Protein AF-Q4DKL1-F1 (afdb_monomer)

InterPro domains:
  IPR007590 Saf4/Yju2 protein [PF04502] (13-284)
  IPR007590 Saf4/Yju2 protein [PTHR12111] (13-246)

Secondary structure (DSSP, 8-state):
-----TT--S-----TT--HHHHHHHHHHHHHHHHHHHHH-TTT-TTSTT-EEEEEE-SS-EEETTT--EE-TT-EEEEEEEEEEEEETTEEEEEEEEE-TTT--EEEEEE-STTHHHHSSEEEEESEEEPTT-HHHHHHHHHHHHHHHHHHHHHHHHHHHHHHHHHHHHHHHHHHHHHHHHHHHHHHHHHHHHHHHHHHHHHHHHHHHHHSTT-----------HHHHHHHHHHHHHHHHHHHHHHHS--------TTSHHHHHHHHHHHHH----------------------------------------------------PPP----------

Nearest PDB structures (foldseek):
  7b9v-assembly1_D  TM=6.026E-01  e=8.005E-09  Saccharomyces cerevisiae
  6zym-assembly1_u  TM=6.785E-01  e=2.930E-06  Homo sapiens
  2crf-assembly1_A  TM=4.284E-01  e=2.069E+00  Homo sapiens

Foldseek 3Di:
DDPDPPVDPVDDDDPPPDDPVVVVVVVVVVVVVVVVVLVVVPPPDVQPPQWDWDWDFAQAWKQFLVPRDIDHGGDIFIWTWGWDPDADVNHTKIWTWTQDPPPRDTWIKIFDPVVCQQPVRIDGDPRIDGDPPTPSVVVVVVVVVVVVVVVVVVVVVVVVVVVVVVVVVVVVVVVVVVVVVVVVVVVVVVVVVVVVVVVVVVVVVVVVVVVPPPDDDDDDDDDPPVVVVVVVVVVVVVVVVVVVVVPVPDPPDPDDDPPCVVVVVVVVVVVPPPPDDDDDDDDDDDDDDDDDDDDDDDDDDDDDDDDDDDDDDDDDDDDDDDDDDDDDDDDDDDDDDD

Structure (mmCIF, N/CA/C/O backbone):
data_AF-Q4DKL1-F1
#
_entry.id   AF-Q4DKL1-F1
#
loop_
_atom_site.group_PDB
_atom_site.id
_atom_site.type_symbol
_atom_site.label_atom_id
_atom_site.label_alt_id
_atom_site.label_comp_id
_atom_site.label_asym_id
_atom_site.label_entity_id
_atom_site.label_seq_id
_atom_site.pdbx_PDB_ins_code
_atom_site.Cartn_x
_atom_site.Cartn_y
_atom_site.Cartn_z
_atom_site.occupancy
_atom_site.B_iso_or_equiv
_atom_site.auth_seq_id
_atom_site.auth_comp_id
_atom_site.auth_asym_id
_atom_site.auth_atom_id
_atom_site.pdbx_PDB_model_num
ATOM 1 N N . MET A 1 1 ? 8.090 -30.906 -22.552 1.00 46.56 1 MET A N 1
ATOM 2 C CA . MET A 1 1 ? 8.255 -29.488 -22.946 1.00 46.56 1 MET A CA 1
ATOM 3 C C . MET A 1 1 ? 9.580 -28.981 -22.395 1.00 46.56 1 MET A C 1
ATOM 5 O O . MET A 1 1 ? 9.707 -28.820 -21.188 1.00 46.56 1 MET A O 1
ATOM 9 N N . ALA A 1 2 ? 10.586 -28.832 -23.259 1.00 51.69 2 ALA A N 1
ATOM 10 C CA . ALA A 1 2 ? 11.936 -28.421 -22.883 1.00 51.69 2 ALA A CA 1
ATOM 11 C C . ALA A 1 2 ? 11.961 -26.927 -22.517 1.00 51.69 2 ALA A C 1
ATOM 13 O O . ALA A 1 2 ? 11.934 -26.059 -23.388 1.00 51.69 2 ALA A O 1
ATOM 14 N N . LYS A 1 3 ? 11.993 -26.620 -21.216 1.00 55.88 3 LYS A N 1
ATOM 15 C CA . LYS A 1 3 ? 12.293 -25.277 -20.705 1.00 55.88 3 LYS A CA 1
ATOM 16 C C . LYS A 1 3 ? 13.771 -24.973 -20.977 1.00 55.88 3 LYS A C 1
ATOM 18 O O . LYS A 1 3 ? 14.644 -25.372 -20.223 1.00 55.88 3 LYS A O 1
ATOM 23 N N . ILE A 1 4 ? 14.016 -24.343 -22.121 1.00 59.22 4 ILE A N 1
ATOM 24 C CA . ILE A 1 4 ? 14.997 -23.280 -22.386 1.00 59.22 4 ILE A CA 1
ATOM 25 C C . ILE A 1 4 ? 16.068 -23.115 -21.282 1.00 59.22 4 ILE A C 1
ATOM 27 O O . ILE A 1 4 ? 15.955 -22.247 -20.423 1.00 59.22 4 ILE A O 1
ATOM 31 N N . ASN A 1 5 ? 17.153 -23.890 -21.360 1.00 58.91 5 ASN A N 1
ATOM 32 C CA . ASN A 1 5 ? 18.426 -23.574 -20.690 1.00 58.91 5 ASN A CA 1
ATOM 33 C C . ASN A 1 5 ? 19.252 -22.530 -21.475 1.00 58.91 5 ASN A C 1
ATOM 35 O O . ASN A 1 5 ? 20.344 -22.165 -21.057 1.00 58.91 5 ASN A O 1
ATOM 39 N N . ALA A 1 6 ? 18.746 -22.022 -22.606 1.00 61.91 6 ALA A N 1
ATOM 40 C CA . ALA A 1 6 ? 19.492 -21.129 -23.496 1.00 61.91 6 ALA A CA 1
ATOM 41 C C . ALA A 1 6 ? 19.733 -19.712 -22.935 1.00 61.91 6 ALA A C 1
ATOM 43 O O . ALA A 1 6 ? 20.558 -18.984 -23.475 1.00 61.91 6 ALA A O 1
ATOM 44 N N . THR A 1 7 ? 19.042 -19.297 -21.867 1.00 69.88 7 THR A N 1
ATOM 45 C CA . THR A 1 7 ? 19.250 -17.971 -21.249 1.00 69.88 7 THR A CA 1
ATOM 46 C C . THR A 1 7 ? 20.285 -17.971 -20.130 1.00 69.88 7 THR A C 1
ATOM 48 O O . THR A 1 7 ? 20.746 -16.905 -19.732 1.00 69.88 7 THR A O 1
ATOM 51 N N . TYR A 1 8 ? 20.663 -19.139 -19.610 1.00 69.75 8 TYR A N 1
ATOM 52 C CA . TYR A 1 8 ? 21.724 -19.248 -18.617 1.00 69.75 8 TYR A CA 1
ATOM 53 C C . TYR A 1 8 ? 23.042 -19.513 -19.343 1.00 69.75 8 TYR A C 1
ATOM 55 O O . TYR A 1 8 ? 23.439 -20.659 -19.531 1.00 69.75 8 TYR A O 1
ATOM 63 N N . SER A 1 9 ? 23.736 -18.452 -19.767 1.00 77.00 9 SER A N 1
ATOM 64 C CA . SER A 1 9 ? 25.142 -18.587 -20.151 1.00 77.00 9 SER A CA 1
ATOM 65 C C . SER A 1 9 ? 25.926 -18.975 -18.897 1.00 77.00 9 SER A C 1
ATOM 67 O O . SER A 1 9 ? 25.999 -18.185 -17.955 1.00 77.00 9 SER A O 1
ATOM 69 N N . SER A 1 10 ? 26.512 -20.171 -18.867 1.00 73.88 10 SER A N 1
ATOM 70 C CA . SER A 1 10 ? 27.297 -20.722 -17.748 1.00 73.88 10 SER A CA 1
ATOM 71 C C . SER A 1 10 ? 28.640 -20.005 -17.506 1.00 73.88 10 SER A C 1
ATOM 73 O O . SER A 1 10 ? 29.578 -20.591 -16.975 1.00 73.88 10 SER A O 1
ATOM 75 N N . GLY A 1 11 ? 28.745 -18.744 -17.920 1.00 75.12 11 GLY A N 1
ATOM 76 C CA . GLY A 1 11 ? 29.954 -17.935 -17.940 1.00 75.12 11 GLY A CA 1
ATOM 77 C C . GLY A 1 11 ? 30.035 -17.128 -19.233 1.00 75.12 11 GLY A C 1
ATOM 78 O O . GLY A 1 11 ? 29.674 -17.611 -20.305 1.00 75.12 11 GLY A O 1
ATOM 79 N N . TYR A 1 12 ? 30.504 -15.888 -19.130 1.00 82.25 12 TYR A N 1
ATOM 80 C CA . TYR A 1 12 ? 30.980 -15.142 -20.291 1.00 82.25 12 TYR A CA 1
ATOM 81 C C . TYR A 1 12 ? 32.432 -15.546 -20.539 1.00 82.25 12 TYR A C 1
ATOM 83 O O . TYR A 1 12 ? 33.191 -15.704 -19.582 1.00 82.25 12 TYR A O 1
ATOM 91 N N . TYR A 1 13 ? 32.825 -15.719 -21.802 1.00 86.62 13 TYR A N 1
ATOM 92 C CA . TYR A 1 13 ? 34.235 -15.904 -22.128 1.00 86.62 13 TYR A CA 1
ATOM 93 C C . TYR A 1 13 ? 35.001 -14.641 -21.722 1.00 86.62 13 TYR A C 1
ATOM 95 O O . TYR A 1 13 ? 34.761 -13.559 -22.260 1.00 86.62 13 TYR A O 1
ATOM 103 N N . LEU A 1 14 ? 35.898 -14.784 -20.753 1.00 87.50 14 LEU A N 1
ATOM 104 C CA . LEU A 1 14 ? 36.870 -13.767 -20.383 1.00 87.50 14 LEU A CA 1
ATOM 105 C C . LEU A 1 14 ? 38.189 -14.163 -21.032 1.00 87.50 14 LEU A C 1
ATOM 107 O O . LEU A 1 14 ? 38.612 -15.313 -20.901 1.00 87.50 14 LEU A O 1
ATOM 111 N N . ALA A 1 15 ? 38.828 -13.236 -21.746 1.00 90.75 15 ALA A N 1
ATOM 112 C CA . ALA A 1 15 ? 40.128 -13.520 -22.338 1.00 90.75 15 ALA A CA 1
ATOM 113 C C . ALA A 1 15 ? 41.127 -13.885 -21.219 1.00 90.75 15 ALA A C 1
ATOM 115 O O . ALA A 1 15 ? 41.054 -13.286 -20.142 1.00 90.75 15 ALA A O 1
ATOM 116 N N . PRO A 1 16 ? 42.047 -14.836 -21.445 1.00 89.25 16 PRO A N 1
ATOM 117 C CA . PRO A 1 16 ? 42.980 -15.306 -20.417 1.00 89.25 16 PRO A CA 1
ATOM 118 C C . PRO A 1 16 ? 43.847 -14.185 -19.819 1.00 89.25 16 PRO A C 1
ATOM 120 O O . PRO A 1 16 ? 44.233 -14.275 -18.659 1.00 89.25 16 PRO A O 1
ATOM 123 N N . ASP A 1 17 ? 44.059 -13.096 -20.563 1.00 92.50 17 ASP A N 1
ATOM 124 C CA . ASP A 1 17 ? 44.826 -11.920 -20.129 1.00 92.50 17 ASP A CA 1
ATOM 125 C C . ASP A 1 17 ? 43.977 -10.864 -19.380 1.00 92.50 17 ASP A C 1
ATOM 127 O O . ASP A 1 17 ? 44.468 -9.785 -19.036 1.00 92.50 17 ASP A O 1
ATOM 131 N N . THR A 1 18 ? 42.681 -11.122 -19.148 1.00 89.94 18 THR A N 1
ATOM 132 C CA . THR A 1 18 ? 41.764 -10.144 -18.536 1.00 89.94 18 THR A CA 1
ATOM 133 C C . THR A 1 18 ? 41.934 -10.099 -17.016 1.00 89.94 18 THR A C 1
ATOM 135 O O . THR A 1 18 ? 41.324 -10.870 -16.275 1.00 89.94 18 THR A O 1
ATOM 138 N N . ASP A 1 19 ? 42.705 -9.133 -16.522 1.00 92.12 19 ASP A N 1
ATOM 139 C CA . ASP A 1 19 ? 42.806 -8.852 -15.086 1.00 92.12 19 ASP A CA 1
ATOM 140 C C . ASP A 1 19 ? 41.551 -8.124 -14.564 1.00 92.12 19 ASP A C 1
ATOM 142 O O . ASP A 1 19 ? 41.376 -6.922 -14.788 1.00 92.12 19 ASP A O 1
ATOM 146 N N . TYR A 1 20 ? 40.709 -8.802 -13.773 1.00 89.88 20 TYR A N 1
ATOM 147 C CA . TYR A 1 20 ? 39.500 -8.207 -13.169 1.00 89.88 20 TYR A CA 1
ATOM 148 C C . TYR A 1 20 ? 39.765 -6.911 -12.399 1.00 89.88 20 TYR A C 1
ATOM 150 O O . TYR A 1 20 ? 38.974 -5.974 -12.472 1.00 89.88 20 TYR A O 1
ATOM 158 N N . ARG A 1 21 ? 40.891 -6.840 -11.676 1.00 91.31 21 ARG A N 1
ATOM 159 C CA . ARG A 1 21 ? 41.266 -5.648 -10.899 1.00 91.31 21 ARG A CA 1
ATOM 160 C C . ARG A 1 21 ? 41.520 -4.444 -11.805 1.00 91.31 21 ARG A C 1
ATOM 162 O O . ARG A 1 21 ? 41.036 -3.355 -11.512 1.00 91.31 21 ARG A O 1
ATOM 169 N N . LYS A 1 22 ? 42.224 -4.642 -12.927 1.00 93.19 22 LYS A N 1
ATOM 170 C CA . LYS A 1 22 ? 42.488 -3.574 -13.905 1.00 93.19 22 LYS A CA 1
ATOM 171 C C . LYS A 1 22 ? 41.199 -3.131 -14.588 1.00 93.19 22 LYS A C 1
ATOM 173 O O . LYS A 1 22 ? 40.972 -1.934 -14.724 1.00 93.19 22 LYS A O 1
ATOM 178 N N . LEU A 1 23 ? 40.339 -4.084 -14.945 1.00 91.25 23 LEU A N 1
ATOM 179 C CA . LEU A 1 23 ? 39.055 -3.808 -15.584 1.00 91.25 23 LEU A CA 1
ATOM 180 C C . LEU A 1 23 ? 38.110 -3.035 -14.649 1.00 91.25 23 LEU A C 1
ATOM 182 O O . LEU A 1 23 ? 37.468 -2.073 -15.068 1.00 91.25 23 LEU A O 1
ATOM 186 N N . GLU A 1 24 ? 38.062 -3.388 -13.362 1.00 91.88 24 GLU A N 1
ATOM 187 C CA . GLU A 1 24 ? 37.283 -2.646 -12.367 1.00 91.88 24 GLU A CA 1
ATOM 188 C C . GLU A 1 24 ? 37.830 -1.223 -12.156 1.00 91.88 24 GLU A C 1
ATOM 190 O O . GLU A 1 24 ? 37.064 -0.256 -12.074 1.00 91.88 24 GLU A O 1
ATOM 195 N N . GLU A 1 25 ? 39.155 -1.065 -12.100 1.00 94.44 25 GLU A N 1
ATOM 196 C CA . GLU A 1 25 ? 39.793 0.248 -12.017 1.00 94.44 25 GLU A CA 1
ATOM 197 C C . GLU A 1 25 ? 39.514 1.112 -13.246 1.00 94.44 25 GLU A C 1
ATOM 199 O O . GLU A 1 25 ? 39.233 2.304 -13.104 1.00 94.44 25 GLU A O 1
ATOM 204 N N . GLU A 1 26 ? 39.575 0.531 -14.441 1.00 93.25 26 GLU A N 1
ATOM 205 C CA . GLU A 1 26 ? 39.296 1.219 -15.695 1.00 93.25 26 GLU A CA 1
ATOM 206 C C . GLU A 1 26 ? 37.838 1.677 -15.756 1.00 93.25 26 GLU A C 1
ATOM 208 O O . GLU A 1 26 ? 37.584 2.867 -15.958 1.00 93.25 26 GLU A O 1
ATOM 213 N N . GLN A 1 27 ? 36.886 0.803 -15.413 1.00 91.75 27 GLN A N 1
ATOM 214 C CA . GLN A 1 27 ? 35.476 1.179 -15.270 1.00 91.75 27 GLN A CA 1
ATOM 215 C C . GLN A 1 27 ? 35.279 2.288 -14.230 1.00 91.75 27 GLN A C 1
ATOM 217 O O . GLN A 1 27 ? 34.448 3.186 -14.400 1.00 91.75 27 GLN A O 1
ATOM 222 N N . ARG A 1 28 ? 36.039 2.264 -13.130 1.00 91.81 28 ARG A N 1
ATOM 223 C CA . ARG A 1 28 ? 35.983 3.308 -12.101 1.00 91.81 28 ARG A CA 1
ATOM 224 C C . ARG A 1 28 ? 36.531 4.639 -12.622 1.00 91.81 28 ARG A C 1
ATOM 226 O O . ARG A 1 28 ? 35.950 5.681 -12.309 1.00 91.81 28 ARG A O 1
ATOM 233 N N . ARG A 1 29 ? 37.609 4.631 -13.415 1.00 92.38 29 ARG A N 1
ATOM 234 C CA . ARG A 1 29 ? 38.160 5.830 -14.077 1.00 92.38 29 ARG A CA 1
ATOM 235 C C . ARG A 1 29 ? 37.192 6.379 -15.119 1.00 92.38 29 ARG A C 1
ATOM 237 O O . ARG A 1 29 ? 36.961 7.584 -15.139 1.00 92.38 29 ARG A O 1
ATOM 244 N N . GLU A 1 30 ? 36.574 5.518 -15.917 1.00 91.31 30 GLU A N 1
ATOM 245 C CA . GLU A 1 30 ? 35.582 5.908 -16.918 1.00 91.31 30 GLU A CA 1
ATOM 246 C C . GLU A 1 30 ? 34.337 6.528 -16.266 1.00 91.31 30 GLU A C 1
ATOM 248 O O . GLU A 1 30 ? 33.915 7.619 -16.646 1.00 91.31 30 GLU A O 1
ATOM 253 N N . ARG A 1 31 ? 33.814 5.925 -15.187 1.00 87.00 31 ARG A N 1
ATOM 254 C CA . ARG A 1 31 ? 32.719 6.510 -14.391 1.00 87.00 31 ARG A CA 1
ATOM 255 C C . ARG A 1 31 ? 33.086 7.872 -13.798 1.00 87.00 31 ARG A C 1
ATOM 257 O O . ARG A 1 31 ? 32.227 8.747 -13.730 1.00 87.00 31 ARG A O 1
ATOM 264 N N . LYS A 1 32 ? 34.337 8.068 -13.360 1.00 88.75 32 LYS A N 1
ATOM 265 C CA . LYS A 1 32 ? 34.827 9.374 -12.881 1.00 88.75 32 LYS A CA 1
ATOM 266 C C . LYS A 1 32 ? 34.901 10.401 -14.014 1.00 88.75 32 LYS A C 1
ATOM 268 O O . LYS A 1 32 ? 34.418 11.510 -13.821 1.00 88.75 32 LYS A O 1
ATOM 273 N N . ARG A 1 33 ? 35.428 10.026 -15.187 1.00 87.94 33 ARG A N 1
ATOM 274 C CA . ARG A 1 33 ? 35.467 10.888 -16.383 1.00 87.94 33 ARG A CA 1
ATOM 275 C C . ARG A 1 33 ? 34.066 11.301 -16.825 1.00 87.94 33 ARG A C 1
ATOM 277 O O . ARG A 1 33 ? 33.829 12.483 -17.033 1.00 87.94 33 ARG A O 1
ATOM 284 N N . LYS A 1 34 ? 33.123 10.356 -16.870 1.00 84.56 34 LYS A N 1
ATOM 285 C CA . LYS A 1 34 ? 31.724 10.633 -17.218 1.00 84.56 34 LYS A CA 1
ATOM 286 C C . LYS A 1 34 ? 31.071 11.618 -16.242 1.00 84.56 34 LYS A C 1
ATOM 288 O O . LYS A 1 34 ? 30.398 12.542 -16.672 1.00 84.56 34 LYS A O 1
ATOM 293 N N . ARG A 1 35 ? 31.328 11.477 -14.935 1.00 78.56 35 ARG A N 1
ATOM 294 C CA . ARG A 1 35 ? 30.852 12.433 -13.916 1.00 78.56 35 ARG A CA 1
ATOM 295 C C . ARG A 1 35 ? 31.489 13.820 -14.034 1.00 78.56 35 ARG A C 1
ATOM 297 O O . ARG A 1 35 ? 30.828 14.790 -13.697 1.00 78.56 35 ARG A O 1
ATOM 304 N N . GLN A 1 36 ? 32.751 13.909 -14.457 1.00 79.56 36 GLN A N 1
ATOM 305 C CA . GLN A 1 36 ? 33.422 15.193 -14.697 1.00 79.56 36 GLN A CA 1
ATOM 306 C C . GLN A 1 36 ? 32.847 15.888 -15.934 1.00 79.56 36 GLN A C 1
ATOM 308 O O . GLN A 1 36 ? 32.479 17.050 -15.845 1.00 79.56 36 GLN A O 1
ATOM 313 N N . GLN A 1 37 ? 32.653 15.152 -17.034 1.00 75.00 37 GLN A N 1
ATOM 314 C CA . GLN A 1 37 ? 31.995 15.679 -18.235 1.00 75.00 37 GLN A CA 1
ATOM 315 C C . GLN A 1 37 ? 30.559 16.148 -17.948 1.00 75.00 37 GLN A C 1
ATOM 317 O O . GLN A 1 37 ? 30.189 17.254 -18.319 1.00 75.00 37 GLN A O 1
ATOM 322 N N . GLU A 1 38 ? 29.771 15.364 -17.201 1.00 68.25 38 GLU A N 1
ATOM 323 C CA . GLU A 1 38 ? 28.421 15.771 -16.769 1.00 68.25 38 GLU A CA 1
ATOM 324 C C . GLU A 1 38 ? 28.430 16.974 -15.802 1.00 68.25 38 GLU A C 1
ATOM 326 O O . GLU A 1 38 ? 27.412 17.649 -15.650 1.00 68.25 38 GLU A O 1
ATOM 331 N N . GLY A 1 39 ? 29.556 17.231 -15.128 1.00 61.34 39 GLY A N 1
ATOM 332 C CA . GLY A 1 39 ? 29.733 18.342 -14.194 1.00 61.34 39 GLY A CA 1
ATOM 333 C C . GLY A 1 39 ? 30.044 19.679 -14.869 1.00 61.34 39 GLY A C 1
ATOM 334 O O . GLY A 1 39 ? 29.611 20.704 -14.342 1.00 61.34 39 GLY A O 1
ATOM 335 N N . ASP A 1 40 ? 30.731 19.661 -16.015 1.00 59.50 40 ASP A N 1
ATOM 336 C CA . ASP A 1 40 ? 31.131 20.865 -16.760 1.00 59.50 40 ASP A CA 1
ATOM 337 C C . ASP A 1 40 ? 30.042 21.343 -17.743 1.00 59.50 40 ASP A C 1
ATOM 339 O O . ASP A 1 40 ? 29.882 22.545 -17.948 1.00 59.50 40 ASP A O 1
ATOM 343 N N . ASP A 1 41 ? 29.180 20.447 -18.240 1.00 58.22 41 ASP A N 1
ATOM 344 C CA . ASP A 1 41 ? 28.019 20.791 -19.087 1.00 58.22 41 ASP A CA 1
ATOM 345 C C . ASP A 1 41 ? 26.802 21.328 -18.287 1.00 58.22 41 ASP A C 1
ATOM 347 O O . ASP A 1 41 ? 25.649 21.284 -18.731 1.00 58.22 41 ASP A O 1
ATOM 351 N N . ASN A 1 42 ? 27.031 21.869 -17.084 1.00 50.59 42 ASN A N 1
ATOM 352 C CA . ASN A 1 42 ? 26.005 22.245 -16.097 1.00 50.59 42 ASN A CA 1
ATOM 353 C C . ASN A 1 42 ? 25.183 23.505 -16.431 1.00 50.59 42 ASN A C 1
ATOM 355 O O . ASN A 1 42 ? 24.483 24.048 -15.573 1.00 50.59 42 ASN A O 1
ATOM 359 N N . THR A 1 43 ? 25.190 23.945 -17.687 1.00 45.56 43 THR A N 1
ATOM 360 C CA . THR A 1 43 ? 24.319 25.018 -18.177 1.00 45.56 43 THR A CA 1
ATOM 361 C C . THR A 1 43 ? 23.069 24.400 -18.819 1.00 45.56 43 THR A C 1
ATOM 363 O O . THR A 1 43 ? 22.875 24.449 -20.026 1.00 45.56 43 THR A O 1
ATOM 366 N N . GLY A 1 44 ? 22.210 23.763 -18.008 1.00 46.41 44 GLY A N 1
ATOM 367 C CA . GLY A 1 44 ? 20.810 23.487 -18.385 1.00 46.41 44 GLY A CA 1
ATOM 368 C C . GLY A 1 44 ? 20.373 22.033 -18.629 1.00 46.41 44 GLY A C 1
ATOM 369 O O . GLY A 1 44 ? 19.178 21.810 -18.822 1.00 46.41 44 GLY A O 1
ATOM 370 N N . SER A 1 45 ? 21.256 21.027 -18.574 1.00 48.06 45 SER A N 1
ATOM 371 C CA . SER A 1 45 ? 20.899 19.621 -18.888 1.00 48.06 45 SER A CA 1
ATOM 372 C C . SER A 1 45 ? 20.812 18.670 -17.676 1.00 48.06 45 SER A C 1
ATOM 374 O O . SER A 1 45 ? 20.401 17.513 -17.813 1.00 48.06 45 SER A O 1
ATOM 376 N N . SER A 1 46 ? 21.112 19.152 -16.464 1.00 46.66 46 SER A N 1
ATOM 377 C CA . SER A 1 46 ? 21.353 18.352 -15.243 1.00 46.66 46 SER A CA 1
ATOM 378 C C . SER A 1 46 ? 20.164 17.554 -14.680 1.00 46.66 46 SER A C 1
ATOM 380 O O . SER A 1 46 ? 20.298 16.859 -13.674 1.00 46.66 46 SER A O 1
ATOM 382 N N . SER A 1 47 ? 19.001 17.574 -15.336 1.00 50.66 47 SER A N 1
ATOM 383 C CA . SER A 1 47 ? 17.865 16.708 -14.981 1.00 50.66 47 SER A CA 1
ATOM 384 C C . SER A 1 47 ? 17.814 15.387 -15.763 1.00 50.66 47 SER A C 1
ATOM 386 O O . SER A 1 47 ? 16.995 14.525 -15.437 1.00 50.66 47 SER A O 1
ATOM 388 N N . ALA A 1 48 ? 18.674 15.206 -16.775 1.00 54.16 48 ALA A N 1
ATOM 389 C CA . ALA A 1 48 ? 18.643 14.042 -17.660 1.00 54.16 48 ALA A CA 1
ATOM 390 C C . ALA A 1 48 ? 19.521 12.863 -17.197 1.00 54.16 48 ALA A C 1
ATOM 392 O O . ALA A 1 48 ? 19.147 11.718 -17.450 1.00 54.16 48 ALA A O 1
ATOM 393 N N . SER A 1 49 ? 20.644 13.086 -16.492 1.00 60.59 49 SER A N 1
ATOM 394 C CA . SER A 1 49 ? 21.617 11.998 -16.236 1.00 60.59 49 SER A CA 1
ATOM 395 C C . SER A 1 49 ? 21.154 10.935 -15.224 1.00 60.59 49 SER A C 1
ATOM 397 O O . SER A 1 49 ? 21.708 9.839 -15.168 1.00 60.59 49 SER A O 1
ATOM 399 N N . GLY A 1 50 ? 20.070 11.200 -14.486 1.00 71.56 50 GLY A N 1
ATOM 400 C CA . GLY A 1 50 ? 19.447 10.250 -13.556 1.00 71.56 50 GLY A CA 1
ATOM 401 C C . GLY A 1 50 ? 18.164 9.578 -14.056 1.00 71.56 50 GLY A C 1
ATOM 402 O O . GLY A 1 50 ? 17.537 8.854 -13.283 1.00 71.56 50 GLY A O 1
ATOM 403 N N . ALA A 1 51 ? 17.730 9.840 -15.294 1.00 82.25 51 ALA A N 1
ATOM 404 C CA . ALA A 1 51 ? 16.465 9.327 -15.808 1.00 82.25 51 ALA A CA 1
ATOM 405 C C . ALA A 1 51 ? 16.601 7.864 -16.261 1.00 82.25 51 ALA A C 1
ATOM 407 O O . ALA A 1 51 ? 17.187 7.568 -17.301 1.00 82.25 51 ALA A O 1
ATOM 408 N N . ILE A 1 52 ? 16.024 6.937 -15.496 1.00 89.31 52 ILE A N 1
ATOM 409 C CA . ILE A 1 52 ? 15.961 5.521 -15.873 1.00 89.31 52 ILE A CA 1
ATOM 410 C C . ILE A 1 52 ? 14.658 5.290 -16.634 1.00 89.31 52 ILE A C 1
ATOM 412 O O . ILE A 1 52 ? 13.573 5.536 -16.105 1.00 89.31 52 ILE A O 1
ATOM 416 N N . ARG A 1 53 ? 14.752 4.801 -17.873 1.00 92.12 53 ARG A N 1
ATOM 417 C CA . ARG A 1 53 ? 13.573 4.414 -18.650 1.00 92.12 53 ARG A CA 1
ATOM 418 C C . ARG A 1 53 ? 13.064 3.063 -18.157 1.00 92.12 53 ARG A C 1
ATOM 420 O O . ARG A 1 53 ? 13.781 2.070 -18.220 1.00 92.12 53 ARG A O 1
ATOM 427 N N . GLN A 1 54 ? 11.822 3.027 -17.695 1.00 93.75 54 GLN A N 1
ATOM 428 C CA . GLN A 1 54 ? 11.187 1.828 -17.154 1.00 93.75 54 GLN A CA 1
ATOM 429 C C . GLN A 1 54 ? 9.807 1.628 -17.790 1.00 93.75 54 GLN A C 1
ATOM 431 O O . GLN A 1 54 ? 9.124 2.591 -18.140 1.00 93.75 54 GLN A O 1
ATOM 436 N N . THR A 1 55 ? 9.394 0.373 -17.962 1.00 94.56 55 THR A N 1
ATOM 437 C CA . THR A 1 55 ? 8.005 0.028 -18.275 1.00 94.56 55 THR A CA 1
ATOM 438 C C . THR A 1 55 ? 7.163 0.136 -17.007 1.00 94.56 55 THR A C 1
ATOM 440 O O . THR A 1 55 ? 7.481 -0.460 -15.979 1.00 94.56 55 THR A O 1
ATOM 443 N N . PHE A 1 56 ? 6.094 0.923 -17.061 1.00 94.69 56 PHE A N 1
ATOM 444 C CA . PHE A 1 56 ? 5.234 1.203 -15.916 1.00 94.69 56 PHE A CA 1
ATOM 445 C C . PHE A 1 56 ? 3.772 0.954 -16.284 1.00 94.69 56 PHE A C 1
ATOM 447 O O . PHE A 1 56 ? 3.335 1.320 -17.377 1.00 94.69 56 PHE A O 1
ATOM 454 N N . ALA A 1 57 ? 3.032 0.317 -15.379 1.00 94.69 57 ALA A N 1
ATOM 455 C CA . ALA A 1 57 ? 1.592 0.122 -15.493 1.00 94.69 57 ALA A CA 1
ATOM 456 C C . ALA A 1 57 ? 0.881 1.162 -14.622 1.00 94.69 57 ALA A C 1
ATOM 458 O O . ALA A 1 57 ? 1.213 1.311 -13.447 1.00 94.69 57 ALA A O 1
ATOM 459 N N . MET A 1 58 ? -0.092 1.875 -15.188 1.00 92.75 58 MET A N 1
ATOM 460 C CA . MET A 1 58 ? -0.784 2.946 -14.469 1.00 92.75 58 MET A CA 1
ATOM 461 C C . MET A 1 58 ? -1.621 2.385 -13.302 1.00 92.75 58 MET A C 1
ATOM 463 O O . MET A 1 58 ? -2.490 1.544 -13.539 1.00 92.75 58 MET A O 1
ATOM 467 N N . PRO A 1 59 ? -1.404 2.836 -12.051 1.00 90.25 59 PRO A N 1
ATOM 468 C CA . PRO A 1 59 ? -2.062 2.260 -10.874 1.00 90.25 59 PRO A CA 1
ATOM 469 C C . PRO A 1 59 ? -3.540 2.654 -10.745 1.00 90.25 59 PRO A C 1
ATOM 471 O O . PRO A 1 59 ? -4.323 1.918 -10.147 1.00 90.25 59 PRO A O 1
ATOM 474 N N . PHE A 1 60 ? -3.934 3.793 -11.311 1.00 90.00 60 PHE A N 1
ATOM 475 C CA . PHE A 1 60 ? -5.290 4.332 -11.235 1.00 90.00 60 PHE A CA 1
ATOM 476 C C . PHE A 1 60 ? -5.654 5.118 -12.500 1.00 90.00 60 PHE A C 1
ATOM 478 O O . PHE A 1 60 ? -4.816 5.300 -13.386 1.00 90.00 60 PHE A O 1
ATOM 485 N N . ASN A 1 61 ? -6.913 5.552 -12.600 1.00 91.88 61 ASN A N 1
ATOM 486 C CA . ASN A 1 61 ? -7.403 6.266 -13.773 1.00 91.88 61 ASN A CA 1
ATOM 487 C C . ASN A 1 61 ? -6.914 7.716 -13.756 1.00 91.88 61 ASN A C 1
ATOM 489 O O . ASN A 1 61 ? -7.103 8.438 -12.777 1.00 91.88 61 ASN A O 1
ATOM 493 N N . ILE A 1 62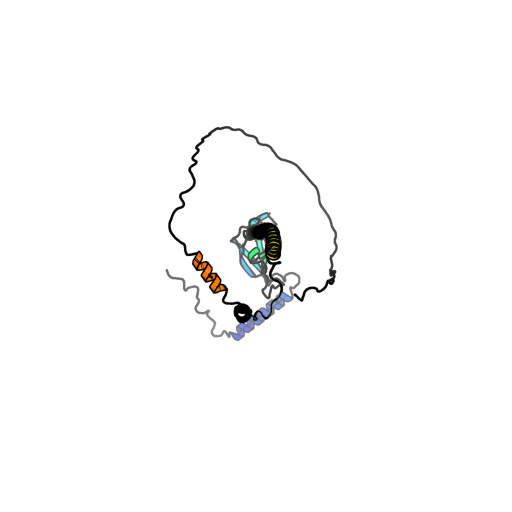 ? -6.315 8.170 -14.856 1.00 93.06 62 ILE A N 1
ATOM 494 C CA . ILE A 1 62 ? -5.760 9.524 -14.956 1.00 93.06 62 ILE A CA 1
ATOM 495 C C . ILE A 1 62 ? -6.429 10.295 -16.081 1.00 93.06 62 ILE A C 1
ATOM 497 O O . ILE A 1 62 ? -6.595 9.789 -17.184 1.00 93.06 62 ILE A O 1
ATOM 501 N N . ILE A 1 63 ? -6.766 11.553 -15.828 1.00 94.56 63 ILE A N 1
ATOM 502 C CA . ILE A 1 63 ? -7.226 12.501 -16.838 1.00 94.56 63 ILE A CA 1
ATOM 503 C C . ILE A 1 63 ? -6.045 13.387 -17.222 1.00 94.56 63 ILE A C 1
ATOM 505 O O . ILE A 1 63 ? -5.479 14.091 -16.382 1.00 94.56 63 ILE A O 1
ATOM 509 N N . CYS A 1 64 ? -5.648 13.343 -18.492 1.00 95.62 64 CYS A N 1
ATOM 510 C CA . CYS A 1 64 ? -4.584 14.200 -19.002 1.00 95.62 64 CYS A CA 1
ATOM 511 C C . CYS A 1 64 ? -5.098 15.634 -19.164 1.00 95.62 64 CYS A C 1
ATOM 513 O O . CYS A 1 64 ? -6.040 15.848 -19.917 1.00 95.62 64 CYS A O 1
ATOM 515 N N . LEU A 1 65 ? -4.449 16.624 -18.545 1.00 95.31 65 LEU A N 1
ATOM 516 C CA . LEU A 1 65 ? -4.875 18.030 -18.642 1.00 95.31 65 LEU A CA 1
ATOM 517 C C . LEU A 1 65 ? -4.611 18.672 -20.012 1.00 95.31 65 LEU A C 1
ATOM 519 O O . LEU A 1 65 ? -5.187 19.707 -20.320 1.00 95.31 65 LEU A O 1
ATOM 523 N N . HIS A 1 66 ? -3.770 18.058 -20.848 1.00 94.12 66 HIS A N 1
ATOM 524 C CA . HIS A 1 66 ? -3.475 18.568 -22.193 1.00 94.12 66 HIS A CA 1
ATOM 525 C C . HIS A 1 66 ? -4.582 18.264 -23.206 1.00 94.12 66 HIS A C 1
ATOM 527 O O . HIS A 1 66 ? -4.824 19.056 -24.106 1.00 94.12 66 HIS A O 1
ATOM 533 N N . CYS A 1 67 ? -5.225 17.097 -23.103 1.00 95.44 67 CYS A N 1
ATOM 534 C CA . CYS A 1 67 ? -6.246 16.656 -24.065 1.00 95.44 67 CYS A CA 1
ATOM 535 C C . CYS A 1 67 ? -7.578 16.252 -23.424 1.00 95.44 67 CYS A C 1
ATOM 537 O O . CYS A 1 67 ? -8.487 15.836 -24.137 1.00 95.44 67 CYS A O 1
ATOM 539 N N . ASN A 1 68 ? -7.684 16.323 -22.095 1.00 94.75 68 ASN A N 1
ATOM 540 C CA . ASN A 1 68 ? -8.833 15.908 -21.285 1.00 94.75 68 ASN A CA 1
ATOM 541 C C . ASN A 1 68 ? -9.313 14.466 -21.529 1.00 94.75 68 ASN A C 1
ATOM 543 O O . ASN A 1 68 ? -10.422 14.100 -21.150 1.00 94.75 68 ASN A O 1
ATOM 547 N N . ARG A 1 69 ? -8.469 13.613 -22.124 1.00 94.25 69 ARG A N 1
ATOM 548 C CA . ARG A 1 69 ? -8.762 12.188 -22.306 1.00 94.25 69 ARG A CA 1
ATOM 549 C C . ARG A 1 69 ? -8.377 11.395 -21.064 1.00 94.25 69 ARG A C 1
ATOM 551 O O . ARG A 1 69 ? -7.365 11.683 -20.414 1.00 94.25 69 ARG A O 1
ATOM 558 N N . ARG A 1 70 ? -9.185 10.377 -20.763 1.00 93.56 70 ARG A N 1
ATOM 559 C CA . ARG A 1 70 ? -8.948 9.435 -19.667 1.00 93.56 70 ARG A CA 1
ATOM 560 C C . ARG A 1 70 ? -7.964 8.347 -20.107 1.00 93.56 70 ARG A C 1
ATOM 562 O O . ARG A 1 70 ? -8.068 7.807 -21.204 1.00 93.56 70 ARG A O 1
ATOM 569 N N . ILE A 1 71 ? -7.014 8.040 -19.237 1.00 93.75 71 ILE A N 1
ATOM 570 C CA . ILE A 1 71 ? -6.071 6.929 -19.317 1.00 93.75 71 ILE A CA 1
ATOM 571 C C . ILE A 1 71 ? -6.527 5.929 -18.260 1.00 93.75 71 ILE A C 1
ATOM 573 O O . ILE A 1 71 ? -6.578 6.264 -17.075 1.00 93.75 71 ILE A O 1
ATOM 577 N N . ALA A 1 72 ? -6.914 4.736 -18.700 1.00 92.81 72 ALA A N 1
ATOM 578 C CA . ALA A 1 72 ? -7.423 3.705 -17.810 1.00 92.81 72 ALA A CA 1
ATOM 579 C C . ALA A 1 72 ? -6.323 3.156 -16.890 1.00 92.81 72 ALA A C 1
ATOM 581 O O . ALA A 1 72 ? -5.139 3.122 -17.238 1.00 92.81 72 ALA A O 1
ATOM 582 N N . ARG A 1 73 ? -6.723 2.661 -15.720 1.00 91.81 73 ARG A N 1
ATOM 583 C CA . ARG A 1 73 ? -5.866 1.820 -14.882 1.00 91.81 73 ARG A CA 1
ATOM 584 C C . ARG A 1 73 ? -5.338 0.626 -15.693 1.00 91.81 73 ARG A C 1
ATOM 586 O O . ARG A 1 73 ? -6.053 0.047 -16.503 1.00 91.81 73 ARG A O 1
ATOM 593 N N . GLY A 1 74 ? -4.084 0.249 -15.461 1.00 92.75 74 GLY A N 1
ATOM 594 C CA . GLY A 1 74 ? -3.431 -0.881 -16.122 1.00 92.75 74 GLY A CA 1
ATOM 595 C C . GLY A 1 74 ? -2.847 -0.569 -17.500 1.00 92.75 74 GLY A C 1
ATOM 596 O O . GLY A 1 74 ? -2.193 -1.429 -18.079 1.00 92.75 74 GLY A O 1
ATOM 597 N N . THR A 1 75 ? -3.000 0.649 -18.034 1.00 94.19 75 THR A N 1
ATOM 598 C CA . THR A 1 75 ? -2.317 1.005 -19.286 1.00 94.19 75 THR A CA 1
ATOM 599 C C . THR A 1 75 ? -0.807 0.969 -19.081 1.00 94.19 75 THR A C 1
ATOM 601 O O . THR A 1 75 ? -0.284 1.621 -18.173 1.00 94.19 75 THR A O 1
ATOM 604 N N . HIS A 1 76 ? -0.108 0.232 -19.936 1.00 95.19 76 HIS A N 1
ATOM 605 C CA . HIS A 1 76 ? 1.345 0.152 -19.913 1.00 95.19 76 HIS A CA 1
ATOM 606 C C . HIS A 1 76 ? 1.957 1.272 -20.755 1.00 95.19 76 HIS A C 1
ATOM 608 O O . HIS A 1 76 ? 1.507 1.549 -21.866 1.00 95.19 76 HIS A O 1
ATOM 614 N N . GLY A 1 77 ? 3.014 1.895 -20.245 1.00 93.06 77 GLY A N 1
ATOM 615 C CA . GLY A 1 77 ? 3.783 2.885 -20.987 1.00 93.06 77 GLY A CA 1
ATOM 616 C C . GLY A 1 77 ? 5.235 2.936 -20.543 1.00 93.06 77 GLY A C 1
ATOM 617 O O . GLY A 1 77 ? 5.610 2.430 -19.484 1.00 93.06 77 GLY A O 1
ATOM 618 N N . TYR A 1 78 ? 6.069 3.550 -21.377 1.00 94.69 78 TYR A N 1
ATOM 619 C CA . TYR A 1 78 ? 7.438 3.872 -20.996 1.00 94.69 78 TYR A CA 1
ATOM 620 C C . TYR A 1 78 ? 7.456 5.168 -20.200 1.00 94.69 78 TYR A C 1
ATOM 622 O O . TYR A 1 78 ? 6.896 6.176 -20.632 1.00 94.69 78 TYR A O 1
ATOM 630 N N . VAL A 1 79 ? 8.142 5.131 -19.067 1.00 94.88 79 VAL A N 1
ATOM 631 C CA . VAL A 1 79 ? 8.249 6.241 -18.128 1.00 94.88 79 VAL A CA 1
ATOM 632 C C . VAL A 1 79 ? 9.712 6.546 -17.874 1.00 94.88 7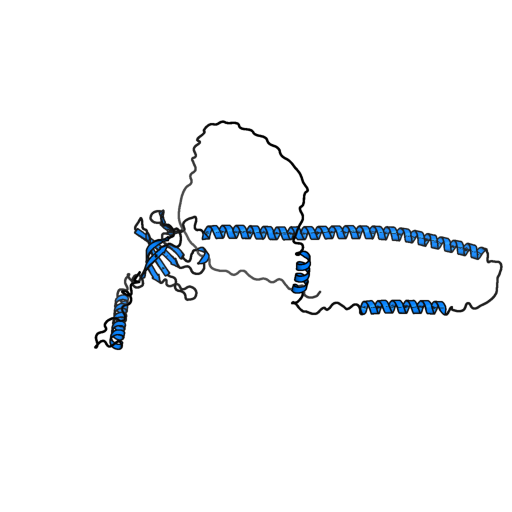9 VAL A C 1
ATOM 634 O O . VAL A 1 79 ? 10.523 5.629 -17.729 1.00 94.88 79 VAL A O 1
ATOM 637 N N . ASN A 1 80 ? 10.045 7.833 -17.792 1.00 94.12 80 ASN A N 1
ATOM 638 C CA . ASN A 1 80 ? 11.345 8.257 -17.289 1.00 94.12 80 ASN A CA 1
ATOM 639 C C . ASN A 1 80 ? 11.235 8.452 -15.779 1.00 94.12 80 ASN A C 1
ATOM 641 O O . ASN A 1 80 ? 10.548 9.357 -15.306 1.00 94.12 80 ASN A O 1
ATOM 645 N N . ARG A 1 81 ? 11.909 7.591 -15.023 1.00 93.44 81 ARG A N 1
ATOM 646 C CA . ARG A 1 81 ? 11.968 7.654 -13.567 1.00 93.44 81 ARG A CA 1
ATOM 647 C C . ARG A 1 81 ? 13.144 8.522 -13.142 1.00 93.44 81 ARG A C 1
ATOM 649 O O . ARG A 1 81 ? 14.285 8.194 -13.458 1.00 93.44 81 ARG A O 1
ATOM 656 N N . ARG A 1 82 ? 12.871 9.596 -12.406 1.00 91.88 82 ARG A N 1
ATOM 657 C CA . ARG A 1 82 ? 13.861 10.535 -11.868 1.00 91.88 82 ARG A CA 1
ATOM 658 C C . ARG A 1 82 ? 13.806 10.532 -10.336 1.00 91.88 82 ARG A C 1
ATOM 660 O O . ARG A 1 82 ? 12.713 10.479 -9.774 1.00 91.88 82 ARG A O 1
ATOM 667 N N . PRO A 1 83 ? 14.949 10.545 -9.634 1.00 91.00 83 PRO A N 1
ATOM 668 C CA . PRO A 1 83 ? 14.957 10.688 -8.184 1.00 91.00 83 PRO A CA 1
ATOM 669 C C . PRO A 1 83 ? 14.650 12.139 -7.796 1.00 91.00 83 PRO A C 1
ATOM 671 O O . PRO A 1 83 ? 15.305 13.066 -8.274 1.00 91.00 83 PRO A O 1
ATOM 674 N N . THR A 1 84 ? 13.688 12.335 -6.902 1.00 89.25 84 THR A N 1
ATOM 675 C CA . THR A 1 84 ? 13.400 13.647 -6.312 1.00 89.25 84 THR A CA 1
ATOM 676 C C . THR A 1 84 ? 14.421 13.953 -5.208 1.00 89.25 84 THR A C 1
ATOM 678 O O . THR A 1 84 ? 15.064 13.053 -4.662 1.00 89.25 84 THR A O 1
ATOM 681 N N . LYS A 1 85 ? 14.608 15.239 -4.875 1.00 88.31 85 LYS A N 1
ATOM 682 C CA . LYS A 1 85 ? 15.486 15.661 -3.764 1.00 88.31 85 LYS A CA 1
ATOM 683 C C . LYS A 1 85 ? 14.948 15.219 -2.396 1.00 88.31 85 LYS A C 1
ATOM 685 O O . LYS A 1 85 ? 15.723 15.034 -1.460 1.00 88.31 85 LYS A O 1
ATOM 690 N N . GLU A 1 86 ? 13.636 15.044 -2.300 1.00 89.50 86 GLU A N 1
ATOM 691 C CA . GLU A 1 86 ? 12.919 14.681 -1.084 1.00 89.50 86 GLU A CA 1
ATOM 692 C C . GLU A 1 86 ? 13.042 13.186 -0.769 1.00 89.50 86 GLU A C 1
ATOM 694 O O . GLU A 1 86 ? 13.089 12.319 -1.651 1.00 89.50 86 GLU A O 1
ATOM 699 N N . LYS A 1 87 ? 13.104 12.885 0.527 1.00 91.00 87 LYS A N 1
ATOM 700 C CA . LYS A 1 87 ? 13.143 11.525 1.057 1.00 91.00 87 LYS A CA 1
ATOM 701 C C . LYS A 1 87 ? 12.126 11.420 2.180 1.00 91.00 87 LYS A C 1
ATOM 703 O O . LYS A 1 87 ? 12.127 12.258 3.075 1.00 91.00 87 LYS A O 1
ATOM 708 N N . PHE A 1 88 ? 11.324 10.367 2.158 1.00 89.38 88 PHE A N 1
ATOM 709 C CA . PHE A 1 88 ? 10.365 10.056 3.209 1.00 89.38 88 PHE A CA 1
ATOM 710 C C . PHE A 1 88 ? 10.929 8.931 4.080 1.00 89.38 88 PHE A C 1
ATOM 712 O O . PHE A 1 88 ? 11.195 7.848 3.567 1.00 89.38 88 PHE A O 1
ATOM 719 N N . MET A 1 89 ? 11.191 9.185 5.367 1.00 90.31 89 MET A N 1
ATOM 720 C CA . MET A 1 89 ? 11.772 8.199 6.304 1.00 90.31 89 MET A CA 1
ATOM 721 C C . MET A 1 89 ? 13.027 7.468 5.762 1.00 90.31 89 MET A C 1
ATOM 723 O O . MET A 1 89 ? 13.236 6.283 6.002 1.00 90.31 89 MET A O 1
ATOM 727 N N . GLY A 1 90 ? 13.861 8.162 4.976 1.00 90.38 90 GLY A N 1
ATOM 728 C CA . GLY A 1 90 ? 15.051 7.590 4.324 1.00 90.38 90 GLY A CA 1
ATOM 729 C C . GLY A 1 90 ? 14.799 6.906 2.971 1.00 90.38 90 GLY A C 1
ATOM 730 O O . GLY A 1 90 ? 15.750 6.654 2.226 1.00 90.38 90 GLY A O 1
ATOM 731 N N . ILE A 1 91 ? 13.540 6.685 2.593 1.00 91.75 91 ILE A N 1
ATOM 732 C CA . ILE A 1 91 ? 13.126 6.155 1.292 1.00 91.75 91 ILE A CA 1
ATOM 733 C C . ILE A 1 91 ? 13.111 7.293 0.266 1.00 91.75 91 ILE A C 1
ATOM 735 O O . ILE A 1 91 ? 12.628 8.394 0.525 1.00 91.75 91 ILE A O 1
ATOM 739 N N . ARG A 1 92 ? 13.666 7.047 -0.925 1.00 91.69 92 ARG A N 1
ATOM 740 C CA . ARG A 1 92 ? 13.699 8.048 -2.002 1.00 91.69 92 ARG A CA 1
ATOM 741 C C . ARG A 1 92 ? 12.332 8.170 -2.665 1.00 91.69 92 ARG A C 1
ATOM 743 O O . ARG A 1 92 ? 11.728 7.157 -3.029 1.00 91.69 92 ARG A O 1
ATOM 750 N N . ILE A 1 93 ? 11.902 9.408 -2.875 1.00 93.38 93 ILE A N 1
ATOM 751 C CA . ILE A 1 93 ? 10.726 9.724 -3.680 1.00 93.38 93 ILE A CA 1
ATOM 752 C C . ILE A 1 93 ? 11.141 9.750 -5.152 1.00 93.38 93 ILE A C 1
ATOM 754 O O . ILE A 1 93 ? 12.209 10.257 -5.508 1.00 93.38 93 ILE A O 1
ATOM 758 N N . TRP A 1 94 ? 10.314 9.155 -6.003 1.00 93.69 94 TRP A N 1
ATOM 759 C CA . TRP A 1 94 ? 10.535 9.086 -7.439 1.00 93.69 94 TRP A CA 1
ATOM 760 C C . TRP A 1 94 ? 9.501 9.928 -8.167 1.00 93.69 94 TRP A C 1
ATOM 762 O O . TRP A 1 94 ? 8.304 9.802 -7.915 1.00 93.69 94 TRP A O 1
ATOM 772 N N . GLU A 1 95 ? 9.975 10.738 -9.104 1.00 94.56 95 GLU A N 1
ATOM 773 C CA . GLU A 1 95 ? 9.153 11.419 -10.090 1.00 94.56 95 GLU A CA 1
ATOM 774 C C . GLU A 1 95 ? 9.158 10.602 -11.387 1.00 94.56 95 GLU A C 1
ATOM 776 O O . GLU A 1 95 ? 10.201 10.249 -11.941 1.00 94.56 95 GLU A O 1
ATOM 781 N N . LEU A 1 96 ? 7.969 10.259 -11.849 1.00 95.06 96 LEU A N 1
ATOM 782 C CA . LEU A 1 96 ? 7.699 9.445 -13.015 1.00 95.06 96 LEU A CA 1
ATOM 783 C C . LEU A 1 96 ? 7.125 10.341 -14.105 1.00 95.06 96 LEU A C 1
ATOM 785 O O . LEU A 1 96 ? 6.015 10.851 -13.985 1.00 95.06 96 LEU A O 1
ATOM 789 N N . GLU A 1 97 ? 7.874 10.510 -15.184 1.00 95.12 97 GLU A N 1
ATOM 790 C CA . GLU A 1 97 ? 7.433 11.238 -16.367 1.00 95.12 97 GLU A CA 1
ATOM 791 C C . GLU A 1 97 ? 6.820 10.261 -17.380 1.00 95.12 97 GLU A C 1
ATOM 793 O O . GLU A 1 97 ? 7.522 9.464 -18.008 1.00 95.12 97 GLU A O 1
ATOM 798 N N . PHE A 1 98 ? 5.501 10.332 -17.537 1.00 94.81 98 PHE A N 1
ATOM 799 C CA . PHE A 1 98 ? 4.700 9.519 -18.446 1.00 94.81 98 PHE A CA 1
ATOM 800 C C . PHE A 1 98 ? 4.272 10.341 -19.666 1.00 94.81 98 PHE A C 1
ATOM 802 O O . PHE A 1 98 ? 3.816 11.478 -19.540 1.00 94.81 98 PHE A O 1
ATOM 809 N N . ARG A 1 99 ? 4.367 9.767 -20.869 1.00 94.69 99 ARG A N 1
ATOM 810 C CA . ARG A 1 99 ? 3.875 10.410 -22.098 1.00 94.69 99 ARG A CA 1
ATOM 811 C C . ARG A 1 99 ? 2.440 9.992 -22.385 1.00 94.69 99 ARG A C 1
ATOM 813 O O . ARG A 1 99 ? 2.158 8.808 -22.534 1.00 94.69 99 ARG A O 1
ATOM 820 N N . CYS A 1 100 ? 1.542 10.964 -22.517 1.00 94.69 100 CYS A N 1
ATOM 821 C CA . CYS A 1 100 ? 0.158 10.711 -22.896 1.00 94.69 100 CYS A CA 1
ATOM 822 C C . CYS A 1 100 ? 0.087 10.023 -24.268 1.00 94.69 100 CYS A C 1
ATOM 824 O O . CYS A 1 100 ? 0.685 10.493 -25.236 1.00 94.69 100 CYS A O 1
ATOM 826 N N . ILE A 1 101 ? -0.704 8.953 -24.357 1.00 94.19 101 ILE A N 1
ATOM 827 C CA . ILE A 1 101 ? -0.883 8.154 -25.579 1.00 94.19 101 ILE A CA 1
ATOM 828 C C . ILE A 1 101 ? -1.510 8.994 -26.707 1.00 94.19 101 ILE A C 1
ATOM 830 O O . ILE A 1 101 ? -1.199 8.792 -27.875 1.00 94.19 101 ILE A O 1
ATOM 834 N N . PHE A 1 102 ? -2.359 9.969 -26.362 1.00 94.25 102 PHE A N 1
ATOM 835 C CA . PHE A 1 102 ? -3.139 10.734 -27.336 1.00 94.25 102 PHE A CA 1
ATOM 836 C C . PHE A 1 102 ? -2.432 11.996 -27.836 1.00 94.25 102 PHE A C 1
ATOM 838 O O . PHE A 1 102 ? -2.294 12.184 -29.039 1.00 94.25 102 PHE A O 1
ATOM 845 N N . CYS A 1 103 ? -1.986 12.872 -26.930 1.00 94.94 103 CYS A N 1
ATOM 846 C CA . CYS A 1 103 ? -1.392 14.163 -27.302 1.00 94.94 103 CYS A CA 1
ATOM 847 C C . CYS A 1 103 ? 0.136 14.200 -27.207 1.00 94.94 103 CYS A C 1
ATOM 849 O O . CYS A 1 103 ? 0.730 15.235 -27.488 1.00 94.94 103 CYS A O 1
ATOM 851 N N . LYS A 1 104 ? 0.779 13.109 -26.763 1.00 94.31 104 LYS A N 1
ATOM 852 C CA . LYS A 1 104 ? 2.222 13.053 -26.455 1.00 94.31 104 LYS A CA 1
ATOM 853 C C . LYS A 1 104 ? 2.674 14.048 -25.371 1.00 94.31 104 LYS A C 1
ATOM 855 O O . LYS A 1 104 ? 3.871 14.188 -25.139 1.00 94.31 104 LYS A O 1
ATOM 860 N N . GLY A 1 105 ? 1.734 14.698 -24.680 1.00 93.62 105 GLY A N 1
ATOM 861 C CA . GLY A 1 105 ? 2.008 15.585 -23.553 1.00 93.62 105 GLY A CA 1
ATOM 862 C C . GLY A 1 105 ? 2.604 14.829 -22.366 1.00 93.62 105 GLY A C 1
ATOM 863 O O . GLY A 1 105 ? 2.281 13.663 -22.130 1.00 93.62 105 GLY A O 1
ATOM 864 N N . HIS A 1 106 ? 3.472 15.500 -21.618 1.00 94.50 106 HIS A N 1
ATOM 865 C CA . HIS A 1 106 ? 4.153 14.930 -20.461 1.00 94.50 106 HIS A CA 1
ATOM 866 C C . HIS A 1 106 ? 3.308 15.093 -19.193 1.00 94.50 106 HIS A C 1
ATOM 868 O O . HIS A 1 106 ? 2.857 16.196 -18.862 1.00 94.50 106 HIS A O 1
ATOM 874 N N . ILE A 1 107 ? 3.101 13.978 -18.502 1.00 95.25 107 ILE A N 1
ATOM 875 C CA . ILE A 1 107 ? 2.388 13.840 -17.236 1.00 95.25 107 ILE A CA 1
ATOM 876 C C . ILE A 1 107 ? 3.404 13.423 -16.178 1.00 95.25 107 ILE A C 1
ATOM 878 O O . ILE A 1 107 ? 4.248 12.572 -16.448 1.00 95.25 107 ILE A O 1
ATOM 882 N N . TYR A 1 108 ? 3.312 13.995 -14.982 1.00 95.31 108 TYR A N 1
ATOM 883 C CA . TYR A 1 108 ? 4.248 13.707 -13.900 1.00 95.31 108 TYR A CA 1
ATOM 884 C C . TYR A 1 108 ? 3.507 13.096 -12.712 1.00 95.31 108 TYR A C 1
ATOM 886 O O . TYR A 1 108 ? 2.507 13.648 -12.249 1.00 95.31 108 TYR A O 1
ATOM 894 N N . LEU A 1 109 ? 4.001 11.954 -12.236 1.00 94.94 109 LEU A N 1
ATOM 895 C CA . LEU A 1 109 ? 3.538 11.295 -11.016 1.00 94.94 109 LEU A CA 1
ATOM 896 C C . LEU A 1 109 ? 4.667 11.269 -9.996 1.00 94.94 109 LEU A C 1
ATOM 898 O O . LEU A 1 109 ? 5.816 11.039 -10.353 1.00 94.94 109 LEU A O 1
ATOM 902 N N . THR A 1 110 ? 4.348 11.455 -8.728 1.00 94.56 110 THR A N 1
ATOM 903 C CA . THR A 1 110 ? 5.306 11.350 -7.624 1.00 94.56 110 THR A CA 1
ATOM 904 C C . THR A 1 110 ? 4.906 10.202 -6.718 1.00 94.56 110 THR A C 1
ATOM 906 O O . THR A 1 110 ? 3.727 10.042 -6.422 1.00 94.56 110 THR A O 1
ATOM 909 N N . THR A 1 111 ? 5.855 9.380 -6.281 1.00 94.38 111 THR A N 1
ATOM 910 C CA . THR A 1 111 ? 5.565 8.320 -5.301 1.00 94.38 111 THR A CA 1
ATOM 911 C C . THR A 1 111 ? 5.213 8.935 -3.950 1.00 94.38 111 THR A C 1
ATOM 913 O O . THR A 1 111 ? 6.009 9.714 -3.428 1.00 94.38 111 THR A O 1
ATOM 916 N N . ASP A 1 112 ? 4.078 8.554 -3.374 1.00 91.88 112 ASP A N 1
ATOM 917 C CA . ASP A 1 112 ? 3.664 8.953 -2.029 1.00 91.88 112 ASP A CA 1
ATOM 918 C C . ASP A 1 112 ? 3.604 7.716 -1.125 1.00 91.88 112 ASP A C 1
ATOM 920 O O . ASP A 1 112 ? 2.894 6.749 -1.410 1.00 91.88 112 ASP A O 1
ATOM 924 N N . TYR A 1 113 ? 4.386 7.742 -0.049 1.00 90.31 113 TYR A N 1
ATOM 925 C CA . TYR A 1 113 ? 4.471 6.651 0.917 1.00 90.31 113 TYR A CA 1
ATOM 926 C C . TYR A 1 113 ? 3.571 6.874 2.138 1.00 90.31 113 TYR A C 1
ATOM 928 O O . TYR A 1 113 ? 3.219 5.897 2.794 1.00 90.31 113 TYR A O 1
ATOM 936 N N . GLU A 1 114 ? 3.161 8.114 2.426 1.00 87.81 114 GLU A N 1
ATOM 937 C CA . GLU A 1 114 ? 2.293 8.436 3.567 1.00 87.81 114 GLU A CA 1
ATOM 938 C C . GLU A 1 114 ? 0.892 7.883 3.332 1.00 87.81 114 GLU A C 1
ATOM 940 O O . GLU A 1 114 ? 0.327 7.164 4.157 1.00 87.81 114 GLU A O 1
ATOM 945 N N . THR A 1 115 ? 0.351 8.165 2.147 1.00 83.06 115 THR A N 1
ATOM 946 C CA . THR A 1 115 ? -1.023 7.812 1.791 1.00 83.06 115 THR A CA 1
ATOM 947 C C . THR A 1 115 ? -1.095 6.629 0.834 1.00 83.06 115 THR A C 1
ATOM 949 O O . THR A 1 115 ? -2.051 6.504 0.069 1.00 83.06 115 THR A O 1
ATOM 952 N N . ALA A 1 116 ? -0.124 5.710 0.879 1.00 84.00 116 ALA A N 1
ATOM 953 C CA . ALA A 1 116 ? -0.032 4.608 -0.082 1.00 84.00 116 ALA A CA 1
ATOM 954 C C . ALA A 1 116 ? -1.332 3.785 -0.197 1.00 84.00 116 ALA A C 1
ATOM 956 O O . ALA A 1 116 ? -1.710 3.370 -1.293 1.00 84.00 116 ALA A O 1
ATOM 957 N N . LYS A 1 117 ? -2.068 3.620 0.913 1.00 79.94 117 LYS A N 1
ATOM 958 C CA . LYS A 1 117 ? -3.382 2.953 0.940 1.00 79.94 117 LYS A CA 1
ATOM 959 C C . LYS A 1 117 ? -4.502 3.759 0.262 1.00 79.94 117 LYS A C 1
ATOM 961 O O . LYS A 1 117 ? -5.426 3.161 -0.272 1.00 79.94 117 LYS A O 1
ATOM 966 N N . LEU A 1 118 ? -4.428 5.090 0.270 1.00 74.69 118 LEU A N 1
ATOM 967 C CA . LEU A 1 118 ? -5.471 6.008 -0.213 1.00 74.69 118 LEU A CA 1
ATOM 968 C C . LEU A 1 118 ? -5.247 6.427 -1.676 1.00 74.69 118 LEU A C 1
ATOM 970 O O . LEU A 1 118 ? -6.177 6.539 -2.482 1.00 74.69 118 LEU A O 1
ATOM 974 N N . THR A 1 119 ? -3.994 6.674 -2.044 1.00 76.38 119 THR A N 1
ATOM 975 C CA . THR A 1 119 ? -3.600 7.128 -3.385 1.00 76.38 119 THR A CA 1
ATOM 976 C C . THR A 1 119 ? -3.134 5.981 -4.278 1.00 76.38 119 THR A C 1
ATOM 978 O O . THR A 1 119 ? -2.955 6.165 -5.479 1.00 76.38 119 THR A O 1
ATOM 981 N N . GLY A 1 120 ? -2.979 4.773 -3.727 1.00 81.56 120 GLY A N 1
ATOM 982 C CA . GLY A 1 120 ? -2.341 3.657 -4.426 1.00 81.56 120 GLY A CA 1
ATOM 983 C C . GLY A 1 120 ? -0.824 3.837 -4.563 1.00 81.56 120 GLY A C 1
ATOM 984 O O . GLY A 1 120 ? -0.216 3.218 -5.434 1.00 81.56 120 GLY A O 1
ATOM 985 N N . GLY A 1 121 ? -0.222 4.707 -3.742 1.00 89.50 121 GLY A N 1
ATOM 986 C CA . GLY A 1 121 ? 1.224 4.940 -3.681 1.00 89.50 121 GLY A CA 1
ATOM 987 C C . GLY A 1 121 ? 1.755 6.034 -4.608 1.00 89.50 121 GLY A C 1
ATOM 988 O O . GLY A 1 121 ? 2.969 6.227 -4.675 1.00 89.50 121 GLY A O 1
ATOM 989 N N . TYR A 1 122 ? 0.889 6.738 -5.346 1.00 93.00 122 TYR A N 1
ATOM 990 C CA . TYR A 1 122 ? 1.308 7.778 -6.289 1.00 93.00 122 TYR A CA 1
ATOM 991 C C . TYR A 1 122 ? 0.370 8.984 -6.269 1.00 93.00 122 TYR A C 1
ATOM 993 O O . TYR A 1 122 ? -0.850 8.845 -6.262 1.00 93.00 122 TYR A O 1
ATOM 1001 N N . HIS A 1 123 ? 0.954 10.172 -6.353 1.00 91.88 123 HIS A N 1
ATOM 1002 C CA . HIS A 1 123 ? 0.263 11.447 -6.451 1.00 91.88 123 HIS A CA 1
ATOM 1003 C C . HIS A 1 123 ? 0.461 12.073 -7.842 1.00 91.88 123 HIS A C 1
ATOM 1005 O O . HIS A 1 123 ? 1.540 12.007 -8.434 1.00 91.88 123 HIS A O 1
ATOM 1011 N N . CYS A 1 124 ? -0.590 12.701 -8.367 1.00 92.88 124 CYS A N 1
ATOM 1012 C CA . CYS A 1 124 ? -0.572 13.452 -9.623 1.00 92.88 124 CYS A CA 1
ATOM 1013 C C . CYS A 1 124 ? 0.088 14.822 -9.410 1.00 92.88 124 CYS A C 1
ATOM 1015 O O . CYS A 1 124 ? -0.549 15.722 -8.870 1.00 92.88 124 CYS A O 1
ATOM 1017 N N . SER A 1 125 ? 1.353 15.007 -9.804 1.00 92.12 125 SER A N 1
ATOM 1018 C CA . SER A 1 125 ? 2.071 16.262 -9.532 1.00 92.12 125 SER A CA 1
ATOM 1019 C C . SER A 1 125 ? 1.778 17.348 -10.571 1.00 92.12 125 SER A C 1
ATOM 1021 O O . SER A 1 125 ? 1.445 18.475 -10.210 1.00 92.12 125 SER A O 1
ATOM 1023 N N . ARG A 1 126 ? 1.894 17.034 -11.871 1.00 93.94 126 ARG A N 1
ATOM 1024 C CA . ARG A 1 126 ? 1.719 18.006 -12.967 1.00 93.94 126 ARG A CA 1
ATOM 1025 C C . ARG A 1 126 ? 0.962 17.408 -14.148 1.00 93.94 126 ARG A C 1
ATOM 1027 O O . ARG A 1 126 ? 1.162 16.249 -14.514 1.00 93.94 126 ARG A O 1
ATOM 1034 N N . ASN A 1 127 ? 0.146 18.242 -14.798 1.00 93.38 127 ASN A N 1
ATOM 1035 C CA . ASN A 1 127 ? -0.584 17.945 -16.043 1.00 93.38 127 ASN A CA 1
ATOM 1036 C C . ASN A 1 127 ? -1.535 16.737 -15.989 1.00 93.38 127 ASN A C 1
ATOM 1038 O O . ASN A 1 127 ? -1.948 16.214 -17.029 1.00 93.38 127 ASN A O 1
ATOM 1042 N N . CYS A 1 128 ? -1.906 16.299 -14.792 1.00 93.31 128 CYS A N 1
ATOM 1043 C CA . CYS A 1 128 ? -2.844 15.211 -14.587 1.00 93.31 128 CYS A CA 1
ATOM 1044 C C . CYS A 1 128 ? -3.819 15.528 -13.466 1.00 93.31 128 CYS A C 1
ATOM 1046 O O . CYS A 1 128 ? -3.491 16.215 -12.501 1.00 93.31 128 CYS A O 1
ATOM 1048 N N . ARG A 1 129 ? -5.025 14.987 -13.606 1.00 92.19 129 ARG A N 1
ATOM 1049 C CA . ARG A 1 129 ? -5.998 14.863 -12.525 1.00 92.19 129 ARG A CA 1
ATOM 1050 C C . ARG A 1 129 ? -6.330 13.399 -12.332 1.00 92.19 129 ARG A C 1
ATOM 1052 O O . ARG A 1 129 ? -6.294 12.614 -13.279 1.00 92.19 129 ARG A O 1
ATOM 1059 N N . ARG A 1 130 ? -6.643 13.043 -11.096 1.00 89.12 130 ARG A N 1
ATOM 1060 C CA . ARG A 1 130 ? -7.165 11.723 -10.766 1.00 89.12 130 ARG A CA 1
ATOM 1061 C C . ARG A 1 130 ? -8.593 11.611 -11.311 1.00 89.12 130 ARG A C 1
ATOM 1063 O O . ARG A 1 130 ? -9.344 12.582 -11.242 1.00 89.12 130 ARG A O 1
ATOM 1070 N N . GLY A 1 131 ? -8.934 10.485 -11.931 1.00 81.81 131 GLY A N 1
ATOM 1071 C CA . GLY A 1 131 ? -10.282 10.256 -12.442 1.00 81.81 131 GLY A CA 1
ATOM 1072 C C . GLY A 1 131 ? -11.284 10.088 -11.300 1.00 81.81 131 GLY A C 1
ATOM 1073 O O . GLY A 1 131 ? -11.013 9.380 -10.333 1.00 81.81 131 GLY A O 1
ATOM 1074 N N . GLU A 1 132 ? -12.451 10.720 -11.417 1.00 71.69 132 GLU A N 1
ATOM 1075 C CA . GLU A 1 132 ? -13.600 10.423 -10.555 1.00 71.69 132 GLU A CA 1
ATOM 1076 C C . GLU A 1 132 ? -13.992 8.947 -10.729 1.00 71.69 132 GLU A C 1
ATOM 1078 O O . GLU A 1 132 ? -14.063 8.458 -11.864 1.00 71.69 132 GLU A O 1
ATOM 1083 N N . GLY A 1 133 ? -14.201 8.243 -9.612 1.00 67.81 133 GLY A N 1
ATOM 1084 C CA . GLY A 1 133 ? -14.451 6.796 -9.579 1.00 67.81 133 GLY A CA 1
ATOM 1085 C C . GLY A 1 133 ? -13.252 5.942 -9.154 1.00 67.81 133 GLY A C 1
ATOM 1086 O O . GLY A 1 133 ? -13.303 4.717 -9.254 1.00 67.81 133 GLY A O 1
ATOM 1087 N N . ASP A 1 134 ? -12.165 6.549 -8.673 1.00 67.88 134 ASP A N 1
ATOM 1088 C CA . ASP A 1 134 ? -11.082 5.777 -8.073 1.00 67.88 134 ASP A CA 1
ATOM 1089 C C . ASP A 1 134 ? -11.549 5.137 -6.759 1.00 67.88 134 ASP A C 1
ATOM 1091 O O . ASP A 1 134 ? -11.843 5.825 -5.781 1.00 67.88 134 ASP A O 1
ATOM 1095 N N . PHE A 1 135 ? -11.570 3.801 -6.761 1.00 67.19 135 PHE A N 1
ATOM 1096 C CA . PHE A 1 135 ? -12.038 2.905 -5.694 1.00 67.19 135 PHE A CA 1
ATOM 1097 C C . PHE A 1 135 ? -11.646 3.346 -4.273 1.00 67.19 135 PHE A C 1
ATOM 1099 O O . PHE A 1 135 ? -12.415 3.215 -3.328 1.00 67.19 135 PHE A O 1
ATOM 1106 N N . TYR A 1 136 ? -10.454 3.917 -4.111 1.00 69.50 136 TYR A N 1
ATOM 1107 C CA . TYR A 1 136 ? -9.953 4.355 -2.810 1.00 69.50 136 TYR A CA 1
ATOM 1108 C C . TYR A 1 136 ? -10.601 5.641 -2.284 1.00 69.50 136 TYR A C 1
ATOM 1110 O O . TYR A 1 136 ? -10.727 5.798 -1.073 1.00 69.50 136 TYR A O 1
ATOM 1118 N N . GLY A 1 137 ? -10.996 6.564 -3.165 1.00 71.06 137 GLY A N 1
ATOM 1119 C CA . GLY A 1 137 ? -11.687 7.791 -2.764 1.00 71.06 137 GLY A CA 1
ATOM 1120 C C . GLY A 1 137 ? -13.125 7.506 -2.343 1.00 71.06 137 GLY A C 1
ATOM 1121 O O . GLY A 1 137 ? -13.573 7.978 -1.303 1.00 71.06 137 GLY A O 1
ATOM 1122 N N . THR A 1 138 ? -13.822 6.655 -3.099 1.00 74.19 138 THR A N 1
ATOM 1123 C CA . THR A 1 138 ? -15.181 6.212 -2.756 1.00 74.19 138 THR A CA 1
ATOM 1124 C C . THR A 1 138 ? -15.199 5.398 -1.466 1.00 74.19 138 THR A C 1
ATOM 1126 O O . THR A 1 138 ? -16.081 5.593 -0.637 1.00 74.19 138 THR A O 1
ATOM 1129 N N . ASN A 1 139 ? -14.192 4.548 -1.240 1.00 79.94 139 ASN A N 1
ATOM 1130 C CA . ASN A 1 139 ? -14.109 3.765 -0.009 1.00 79.94 139 ASN A CA 1
ATOM 1131 C C . ASN A 1 139 ? -13.898 4.634 1.231 1.00 79.94 139 ASN A C 1
ATOM 1133 O O . ASN A 1 139 ? -14.533 4.363 2.238 1.00 79.94 139 ASN A O 1
ATOM 1137 N N . GLN A 1 140 ? -13.096 5.700 1.158 1.00 79.12 140 GLN A N 1
ATOM 1138 C CA . GLN A 1 140 ? -12.935 6.632 2.283 1.00 79.12 140 GLN A CA 1
ATOM 1139 C C . GLN A 1 140 ? -14.231 7.354 2.629 1.00 79.12 140 GLN A C 1
ATOM 1141 O O . GLN A 1 140 ? -14.555 7.508 3.801 1.00 79.12 140 GLN A O 1
ATOM 1146 N N . ILE A 1 141 ? -14.984 7.786 1.615 1.00 82.56 141 ILE A N 1
ATOM 1147 C CA . ILE A 1 141 ? -16.285 8.423 1.831 1.00 82.56 141 ILE A CA 1
ATOM 1148 C C . ILE A 1 141 ? -17.234 7.417 2.494 1.00 82.56 141 ILE A C 1
ATOM 1150 O O . ILE A 1 141 ? -17.861 7.741 3.496 1.00 82.56 141 ILE A O 1
ATOM 1154 N N . ASN A 1 142 ? -17.264 6.172 2.013 1.00 85.69 142 ASN A N 1
ATOM 1155 C CA . ASN A 1 142 ? -18.098 5.114 2.585 1.00 85.69 142 ASN A CA 1
ATOM 1156 C C . ASN A 1 142 ? -17.651 4.687 3.993 1.00 85.69 142 ASN A C 1
ATOM 1158 O O . ASN A 1 142 ? -18.481 4.335 4.823 1.00 85.69 142 ASN A O 1
ATOM 1162 N N . GLU A 1 143 ? -16.352 4.687 4.285 1.00 86.44 143 GLU A N 1
ATOM 1163 C CA . GLU A 1 143 ? -15.808 4.434 5.624 1.00 86.44 143 GLU A CA 1
ATOM 1164 C C . GLU A 1 143 ? -16.131 5.580 6.578 1.00 86.44 143 GLU A C 1
ATOM 1166 O O . GLU A 1 143 ? -16.555 5.320 7.695 1.00 86.44 143 GLU A O 1
ATOM 1171 N N . ALA A 1 144 ? -16.022 6.832 6.134 1.00 89.31 144 ALA A N 1
ATOM 1172 C CA . ALA A 1 144 ? -16.396 7.991 6.935 1.00 89.31 144 ALA A CA 1
ATOM 1173 C C . ALA A 1 144 ? -17.905 8.031 7.215 1.00 89.31 144 ALA A C 1
ATOM 1175 O O . ALA A 1 144 ? -18.306 8.355 8.328 1.00 89.31 144 ALA A O 1
ATOM 1176 N N . ILE A 1 145 ? -18.741 7.676 6.233 1.00 90.12 145 ILE A N 1
ATOM 1177 C CA . ILE A 1 145 ? -20.194 7.558 6.422 1.00 90.12 145 ILE A CA 1
ATOM 1178 C C . ILE A 1 145 ? -20.505 6.431 7.410 1.00 90.12 145 ILE A C 1
ATOM 1180 O O . ILE A 1 145 ? -21.238 6.664 8.364 1.00 90.12 145 ILE A O 1
ATOM 1184 N N . ARG A 1 146 ? -19.896 5.248 7.250 1.00 90.81 146 ARG A N 1
ATOM 1185 C CA . ARG A 1 146 ? -20.077 4.130 8.191 1.00 90.81 146 ARG A CA 1
ATOM 1186 C C . ARG A 1 146 ? -19.580 4.453 9.597 1.00 90.81 146 ARG A C 1
ATOM 1188 O O . ARG A 1 146 ? -20.229 4.078 10.558 1.00 90.81 146 ARG A O 1
ATOM 1195 N N . ALA A 1 147 ? -18.460 5.159 9.729 1.00 91.62 147 ALA A N 1
ATOM 1196 C CA . ALA A 1 147 ? -17.933 5.572 11.026 1.00 91.62 147 ALA A CA 1
ATOM 1197 C C . ALA A 1 147 ? -18.853 6.588 11.715 1.00 91.62 147 ALA A C 1
ATOM 1199 O O . ALA A 1 147 ? -19.052 6.501 12.920 1.00 91.62 147 ALA A O 1
ATOM 1200 N N . LYS A 1 148 ? -19.446 7.518 10.954 1.00 92.31 148 LYS A N 1
ATOM 1201 C CA . LYS A 1 148 ? -20.459 8.443 11.477 1.00 92.31 148 LYS A CA 1
ATOM 1202 C C . LYS A 1 148 ? -21.727 7.712 11.903 1.00 92.31 148 LYS A C 1
ATOM 1204 O O . LYS A 1 148 ? -22.194 7.948 13.003 1.00 92.31 148 LYS A O 1
ATOM 1209 N N . GLN A 1 149 ? -22.222 6.785 11.085 1.00 90.94 149 GLN A N 1
ATOM 1210 C CA . GLN A 1 149 ? -23.383 5.961 11.432 1.00 90.94 149 GLN A CA 1
ATOM 1211 C C . GLN A 1 149 ? -23.123 5.115 12.683 1.00 90.94 149 GLN A C 1
ATOM 1213 O O . GLN A 1 149 ? -23.946 5.109 13.585 1.00 90.94 149 GLN A O 1
ATOM 1218 N N . ALA A 1 150 ? -21.950 4.489 12.792 1.00 88.31 150 ALA A N 1
ATOM 1219 C CA . ALA A 1 150 ? -21.569 3.725 13.978 1.00 88.31 150 ALA A CA 1
ATOM 1220 C C . ALA A 1 150 ? -21.426 4.609 15.231 1.00 88.31 150 ALA A C 1
ATOM 1222 O O . ALA A 1 150 ? -21.771 4.174 16.325 1.00 88.31 150 ALA A O 1
ATOM 1223 N N . ALA A 1 151 ? -20.934 5.845 15.087 1.00 90.62 151 ALA A N 1
ATOM 1224 C CA . ALA A 1 151 ? -20.883 6.805 16.188 1.00 90.62 151 ALA A CA 1
ATOM 1225 C C . ALA A 1 151 ? -22.293 7.243 16.617 1.00 90.62 151 ALA A C 1
ATOM 1227 O O . ALA A 1 151 ? -22.592 7.230 17.804 1.00 90.62 151 ALA A O 1
ATOM 1228 N N . GLU A 1 152 ? -23.178 7.539 15.663 1.00 88.75 152 GLU A N 1
ATOM 1229 C CA . GLU A 1 152 ? -24.581 7.877 15.929 1.00 88.75 152 GLU A CA 1
ATOM 1230 C C . GLU A 1 152 ? -25.346 6.705 16.571 1.00 88.75 152 GLU A C 1
ATOM 1232 O O . GLU A 1 152 ? -26.173 6.915 17.454 1.00 88.75 152 GLU A O 1
ATOM 1237 N N . GLU A 1 153 ? -25.078 5.464 16.161 1.00 86.12 153 GLU A N 1
ATOM 1238 C CA . GLU A 1 153 ? -25.649 4.253 16.765 1.00 86.12 153 GLU A CA 1
ATOM 1239 C C . GLU A 1 153 ? -25.107 4.003 18.177 1.00 86.12 153 GLU A C 1
ATOM 1241 O O . GLU A 1 153 ? -25.872 3.631 19.064 1.00 86.12 153 GLU A O 1
ATOM 1246 N N . ALA A 1 154 ? -23.815 4.249 18.417 1.00 86.19 154 ALA A N 1
ATOM 1247 C CA . ALA A 1 154 ? -23.223 4.158 19.749 1.00 86.19 154 ALA A CA 1
ATOM 1248 C C . ALA A 1 154 ? -23.770 5.241 20.695 1.00 86.19 154 ALA A C 1
ATOM 1250 O O . ALA A 1 154 ? -24.045 4.960 21.861 1.00 86.19 154 ALA A O 1
ATOM 1251 N N . GLU A 1 155 ? -23.977 6.461 20.193 1.00 87.75 155 GLU A N 1
ATOM 1252 C CA . GLU A 1 155 ? -24.610 7.548 20.942 1.00 87.75 155 GLU A CA 1
ATOM 1253 C C . GLU A 1 155 ? -26.073 7.223 21.264 1.00 87.75 155 GLU A C 1
ATOM 1255 O O . GLU A 1 155 ? -26.483 7.368 22.413 1.00 87.75 155 GLU A O 1
ATOM 1260 N N . LYS A 1 156 ? -26.844 6.693 20.303 1.00 86.75 156 LYS A N 1
ATOM 1261 C CA . LYS A 1 156 ? -28.220 6.227 20.549 1.00 86.75 156 LYS A CA 1
ATOM 1262 C C . LYS A 1 156 ? -28.269 5.077 21.550 1.00 86.75 156 LYS A C 1
ATOM 1264 O O . LYS A 1 156 ? -29.058 5.129 22.478 1.00 86.75 156 LYS A O 1
ATOM 1269 N N . GLY A 1 157 ? -27.385 4.086 21.430 1.00 82.19 157 GLY A N 1
ATOM 1270 C CA . GLY A 1 157 ? -27.314 2.977 22.385 1.00 82.19 157 GLY A CA 1
ATOM 1271 C C . GLY A 1 157 ? -26.959 3.425 23.808 1.00 82.19 157 GLY A C 1
ATOM 1272 O O . GLY A 1 157 ? -27.469 2.857 24.773 1.00 82.19 157 GLY A O 1
ATOM 1273 N N . SER A 1 158 ? -26.121 4.461 23.939 1.00 84.62 158 SER A N 1
ATOM 1274 C CA . SER A 1 158 ? -25.792 5.103 25.218 1.00 84.62 158 SER A CA 1
ATOM 1275 C C . SER A 1 158 ? -26.989 5.857 25.808 1.00 84.62 158 SER A C 1
ATOM 1277 O O . SER A 1 158 ? -27.296 5.704 26.990 1.00 84.62 158 SER A O 1
ATOM 1279 N N . LEU A 1 159 ? -27.714 6.618 24.982 1.00 87.88 159 LEU A N 1
ATOM 1280 C CA . LEU A 1 159 ? -28.929 7.317 25.407 1.00 87.88 159 LEU A CA 1
ATOM 1281 C C . LEU A 1 159 ? -30.041 6.336 25.801 1.00 87.88 159 LEU A C 1
ATOM 1283 O O . LEU A 1 159 ? -30.604 6.479 26.880 1.00 87.88 159 LEU A O 1
ATOM 1287 N N . ASP A 1 160 ? -30.278 5.284 25.016 1.00 90.31 160 ASP A N 1
ATOM 1288 C CA . ASP A 1 160 ? -31.263 4.239 25.326 1.00 90.31 160 ASP A CA 1
ATOM 1289 C C . ASP A 1 160 ? -30.922 3.488 26.628 1.00 90.31 160 ASP A C 1
ATOM 1291 O O . ASP A 1 160 ? -31.811 3.003 27.334 1.00 90.31 160 ASP A O 1
ATOM 1295 N N . ALA A 1 161 ? -29.632 3.340 26.954 1.00 86.62 161 ALA A N 1
ATOM 1296 C CA . ALA A 1 161 ? -29.191 2.763 28.224 1.00 86.62 161 ALA A CA 1
ATOM 1297 C C . ALA A 1 161 ? -29.471 3.709 29.401 1.00 86.62 161 ALA A C 1
ATOM 1299 O O . ALA A 1 161 ? -30.049 3.277 30.398 1.00 86.62 161 ALA A O 1
ATOM 1300 N N . LEU A 1 162 ? -29.150 4.997 29.250 1.00 88.88 162 LEU A N 1
ATOM 1301 C CA . LEU A 1 162 ? -29.449 6.032 30.243 1.00 88.88 162 LEU A CA 1
ATOM 1302 C C . LEU A 1 162 ? -30.956 6.215 30.464 1.00 88.88 162 LEU A C 1
ATOM 1304 O O . LEU A 1 162 ? -31.389 6.461 31.588 1.00 88.88 162 LEU A O 1
ATOM 1308 N N . GLU A 1 163 ? -31.776 6.093 29.422 1.00 92.06 163 GLU A N 1
ATOM 1309 C CA . GLU A 1 163 ? -33.236 6.149 29.545 1.00 92.06 163 GLU A CA 1
ATOM 1310 C C . GLU A 1 163 ? -33.775 4.965 30.356 1.00 92.06 163 GLU A C 1
ATOM 1312 O O . GLU A 1 163 ? -34.605 5.161 31.245 1.00 92.06 163 GLU A O 1
ATOM 1317 N N . ARG A 1 164 ? -33.246 3.753 30.133 1.00 92.88 164 ARG A N 1
ATOM 1318 C CA . ARG A 1 164 ? -33.591 2.568 30.936 1.00 92.88 164 ARG A CA 1
ATOM 1319 C C . ARG A 1 164 ? -33.181 2.715 32.400 1.00 92.88 164 ARG A C 1
ATOM 1321 O 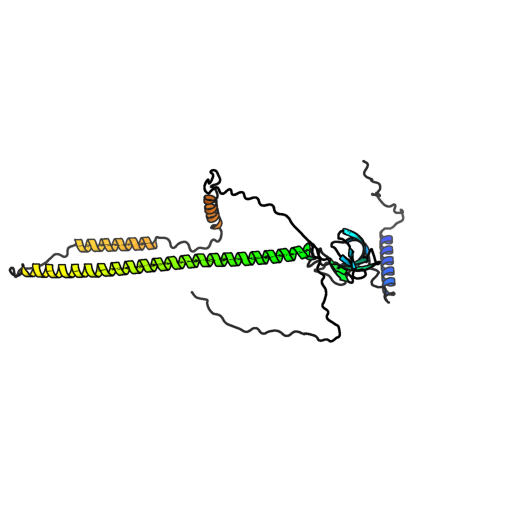O . ARG A 1 164 ? -33.971 2.380 33.277 1.00 92.88 164 ARG A O 1
ATOM 1328 N N . GLU A 1 165 ? -31.984 3.227 32.674 1.00 91.00 165 GLU A N 1
ATOM 1329 C CA . GLU A 1 165 ? -31.522 3.476 34.046 1.00 91.00 165 GLU A CA 1
ATOM 1330 C C . GLU A 1 165 ? -32.380 4.532 34.755 1.00 91.00 165 GLU A C 1
ATOM 1332 O O . GLU A 1 165 ? -32.782 4.334 35.902 1.00 91.00 165 GLU A O 1
ATOM 1337 N N . ASN A 1 166 ? -32.738 5.617 34.063 1.00 93.75 166 ASN A N 1
ATOM 1338 C CA . ASN A 1 166 ? -33.624 6.643 34.614 1.00 93.75 166 ASN A CA 1
ATOM 1339 C C . ASN A 1 166 ? -35.026 6.106 34.919 1.00 93.75 166 ASN A C 1
ATOM 1341 O O . ASN A 1 166 ? -35.606 6.464 35.942 1.00 93.75 166 ASN A O 1
ATOM 1345 N N . GLU A 1 167 ? -35.573 5.249 34.060 1.00 94.19 167 GLU A N 1
ATOM 1346 C CA . GLU A 1 167 ? -36.882 4.639 34.292 1.00 94.19 167 GLU A CA 1
ATOM 1347 C C . GLU A 1 167 ? -36.857 3.689 35.498 1.00 94.19 167 GLU A C 1
ATOM 1349 O O . GLU A 1 167 ? -37.756 3.725 36.337 1.00 94.19 167 GLU A O 1
ATOM 1354 N N . VAL A 1 168 ? -35.785 2.907 35.659 1.00 94.50 168 VAL A N 1
ATOM 1355 C CA . VAL A 1 168 ? -35.580 2.076 36.858 1.00 94.50 168 VAL A CA 1
ATOM 1356 C C . VAL A 1 168 ? -35.492 2.943 38.116 1.00 94.50 168 VAL A C 1
ATOM 1358 O O . VAL A 1 168 ? -36.132 2.626 39.117 1.00 94.50 168 VAL A O 1
ATOM 1361 N N . MET A 1 169 ? -34.767 4.065 38.068 1.00 93.62 169 MET A N 1
ATOM 1362 C CA . MET A 1 169 ? -34.678 4.997 39.197 1.00 93.62 169 MET A CA 1
ATOM 1363 C C . MET A 1 169 ? -36.036 5.601 39.570 1.00 93.62 169 MET A C 1
ATOM 1365 O O . MET A 1 169 ? -36.342 5.705 40.756 1.00 93.62 169 MET A O 1
ATOM 1369 N N . ARG A 1 170 ? -36.883 5.943 38.590 1.00 94.75 170 ARG A N 1
ATOM 1370 C CA . ARG A 1 170 ? -38.256 6.408 38.861 1.00 94.75 170 ARG A CA 1
ATOM 1371 C C . ARG A 1 170 ? -39.098 5.329 39.531 1.00 94.75 170 ARG A C 1
ATOM 1373 O O . ARG A 1 170 ? -39.757 5.610 40.524 1.00 94.75 170 ARG A O 1
ATOM 1380 N N . GLN A 1 171 ? -39.031 4.092 39.044 1.00 95.38 171 GLN A N 1
ATOM 1381 C CA . GLN A 1 171 ? -39.768 2.973 39.640 1.00 95.38 171 GLN A CA 1
ATOM 1382 C C . GLN A 1 171 ? -39.310 2.670 41.071 1.00 95.38 171 GLN A C 1
ATOM 1384 O O . GLN A 1 171 ? -40.127 2.298 41.913 1.00 95.38 171 GLN A O 1
ATOM 1389 N N . ILE A 1 172 ? -38.014 2.827 41.364 1.00 94.75 172 ILE A N 1
ATOM 1390 C CA . ILE A 1 172 ? -37.485 2.704 42.728 1.00 94.75 172 ILE A CA 1
ATOM 1391 C C . ILE A 1 172 ? -38.057 3.814 43.613 1.00 94.75 172 ILE A C 1
ATOM 1393 O O . ILE A 1 172 ? -38.611 3.502 44.661 1.00 94.75 172 ILE A O 1
ATOM 1397 N N . GLN A 1 173 ? -38.025 5.071 43.164 1.00 95.88 173 GLN A N 1
ATOM 1398 C CA . GLN A 1 173 ? -38.585 6.202 43.914 1.00 95.88 173 GLN A CA 1
ATOM 1399 C C . GLN A 1 173 ? -40.093 6.056 44.168 1.00 95.88 173 GLN A C 1
ATOM 1401 O O . GLN A 1 173 ? -40.572 6.355 45.259 1.00 95.88 173 GLN A O 1
ATOM 1406 N N . GLU A 1 174 ? -40.857 5.567 43.190 1.00 95.94 174 GLU A N 1
ATOM 1407 C CA . GLU A 1 174 ? -42.288 5.293 43.365 1.00 95.94 174 GLU A CA 1
ATOM 1408 C C . GLU A 1 174 ? -42.535 4.186 44.395 1.00 95.94 174 GLU A C 1
ATOM 1410 O O . GLU A 1 174 ? -43.440 4.297 45.221 1.00 95.94 174 GLU A O 1
ATOM 1415 N N . ARG A 1 175 ? -41.713 3.130 44.391 1.00 94.50 175 ARG A N 1
ATOM 1416 C CA . ARG A 1 175 ? -41.789 2.064 45.399 1.00 94.50 175 ARG A CA 1
ATOM 1417 C C . ARG A 1 175 ? -41.408 2.561 46.787 1.00 94.50 175 ARG A C 1
ATOM 1419 O O . ARG A 1 175 ? -42.096 2.208 47.738 1.00 94.50 175 ARG A O 1
ATOM 1426 N N . GLU A 1 176 ? -40.353 3.361 46.905 1.00 94.88 176 GLU A N 1
ATOM 1427 C CA . GLU A 1 176 ? -39.933 3.972 48.171 1.00 94.88 176 GLU A CA 1
ATOM 1428 C C . GLU A 1 176 ? -41.045 4.847 48.742 1.00 94.88 176 GLU A C 1
ATOM 1430 O O . GLU A 1 176 ? -41.430 4.663 49.892 1.00 94.88 176 GLU A O 1
ATOM 1435 N N . ARG A 1 177 ? -41.665 5.686 47.908 1.00 95.00 177 ARG A N 1
ATOM 1436 C CA . ARG A 1 177 ? -42.814 6.501 48.310 1.00 95.00 177 ARG A CA 1
ATOM 1437 C C . ARG A 1 177 ? -43.997 5.659 48.797 1.00 95.00 177 ARG A C 1
ATOM 1439 O O . ARG A 1 177 ? -44.608 5.989 49.807 1.00 95.00 177 ARG A O 1
ATOM 1446 N N . LEU A 1 178 ? -44.325 4.561 48.113 1.00 94.69 178 LEU A N 1
ATOM 1447 C CA . LEU A 1 178 ? -45.391 3.654 48.560 1.00 94.69 178 LEU A CA 1
ATOM 1448 C C . LEU A 1 178 ? -45.046 2.965 49.888 1.00 94.69 178 LEU A C 1
ATOM 1450 O O . LEU A 1 178 ? -45.930 2.746 50.714 1.00 94.69 178 LEU A O 1
ATOM 1454 N N . ILE A 1 179 ? -43.775 2.613 50.102 1.00 93.88 179 ILE A N 1
ATOM 1455 C CA . ILE A 1 179 ? -43.308 2.045 51.371 1.00 93.88 179 ILE A CA 1
ATOM 1456 C C . ILE A 1 179 ? -43.428 3.086 52.487 1.00 93.88 179 ILE A C 1
ATOM 1458 O O . ILE A 1 179 ? -43.930 2.748 53.556 1.00 93.88 179 ILE A O 1
ATOM 1462 N N . GLU A 1 180 ? -43.030 4.335 52.243 1.00 93.44 180 GLU A N 1
ATOM 1463 C CA . GLU A 1 180 ? -43.183 5.441 53.195 1.00 93.44 180 GLU A CA 1
ATOM 1464 C C . GLU A 1 180 ? -44.656 5.653 53.572 1.00 93.44 180 GLU A C 1
ATOM 1466 O O . GLU A 1 180 ? -44.988 5.630 54.755 1.00 93.44 180 GLU A O 1
ATOM 1471 N N . GLU A 1 181 ? -45.563 5.730 52.592 1.00 92.81 181 GLU A N 1
ATOM 1472 C CA . GLU A 1 181 ? -47.009 5.870 52.831 1.00 92.81 181 GLU A CA 1
ATOM 1473 C C . GLU A 1 181 ? -47.584 4.681 53.644 1.00 92.81 181 GLU A C 1
ATOM 1475 O O . GLU A 1 181 ? -48.406 4.858 54.553 1.00 92.81 181 GLU A O 1
ATOM 1480 N N . LEU A 1 182 ? -47.126 3.449 53.381 1.00 92.06 182 LEU A N 1
ATOM 1481 C CA . LEU A 1 182 ? -47.517 2.265 54.158 1.00 92.06 182 LEU A CA 1
ATOM 1482 C C . LEU A 1 182 ? -46.962 2.283 55.589 1.00 92.06 182 LEU A C 1
ATOM 1484 O O . LEU A 1 182 ? -47.668 1.899 56.522 1.00 92.06 182 LEU A O 1
ATOM 1488 N N . VAL A 1 183 ? -45.723 2.732 55.784 1.00 91.94 183 VAL A N 1
ATOM 1489 C CA . VAL A 1 183 ? -45.110 2.856 57.114 1.00 91.94 183 VAL A CA 1
ATOM 1490 C C . VAL A 1 183 ? -45.808 3.944 57.927 1.00 91.94 183 VAL A C 1
ATOM 1492 O O . VAL A 1 183 ? -46.119 3.710 59.092 1.00 91.94 183 VAL A O 1
ATOM 1495 N N . GLU A 1 184 ? -46.127 5.089 57.325 1.00 90.44 184 GLU A N 1
ATOM 1496 C CA . GLU A 1 184 ? -46.861 6.173 57.986 1.00 90.44 184 GLU A CA 1
ATOM 1497 C C . GLU A 1 184 ? -48.279 5.748 58.383 1.00 90.44 184 GLU A C 1
ATOM 1499 O O . GLU A 1 184 ? -48.701 5.982 59.518 1.00 90.44 184 GLU A O 1
ATOM 1504 N N . SER A 1 185 ? -49.008 5.071 57.489 1.00 88.06 185 SER A N 1
ATOM 1505 C CA . SER A 1 185 ? -50.349 4.558 57.804 1.00 88.06 185 SER A CA 1
ATOM 1506 C C . SER A 1 185 ? -50.315 3.516 58.926 1.00 88.06 185 SER A C 1
ATOM 1508 O O . SER A 1 185 ? -51.128 3.576 59.852 1.00 88.06 185 SER A O 1
ATOM 1510 N N . ARG A 1 186 ? -49.326 2.613 58.909 1.00 89.00 186 ARG A N 1
ATOM 1511 C CA . ARG A 1 186 ? -49.114 1.634 59.977 1.00 89.00 186 ARG A CA 1
ATOM 1512 C C . ARG A 1 186 ? -48.769 2.314 61.299 1.00 89.00 186 ARG A C 1
ATOM 1514 O O . ARG A 1 186 ? -49.421 2.018 62.296 1.00 89.00 186 ARG A O 1
ATOM 1521 N N . ALA A 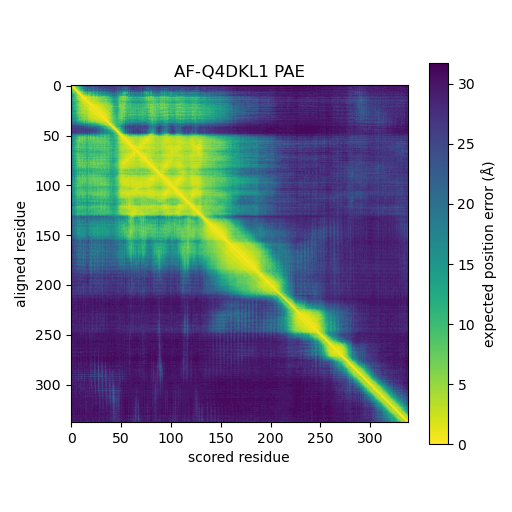1 187 ? -47.832 3.259 61.305 1.00 82.81 187 ALA A N 1
ATOM 1522 C CA . ALA A 1 187 ? -47.455 4.017 62.496 1.00 82.81 187 ALA A CA 1
ATOM 1523 C C . ALA A 1 187 ? -48.640 4.811 63.073 1.00 82.81 187 ALA A C 1
ATOM 1525 O O . ALA A 1 187 ? -48.801 4.869 64.290 1.00 82.81 187 ALA A O 1
ATOM 1526 N N . GLY A 1 188 ? -49.510 5.362 62.219 1.00 82.62 188 GLY A N 1
ATOM 1527 C CA . GLY A 1 188 ? -50.762 5.996 62.635 1.00 82.62 188 GLY A CA 1
ATOM 1528 C C . GLY A 1 188 ? -51.695 5.020 63.354 1.00 82.62 188 GLY A C 1
ATOM 1529 O O . GLY A 1 188 ? -52.144 5.302 64.464 1.00 82.62 188 GLY A O 1
ATOM 1530 N N . THR A 1 189 ? -51.926 3.836 62.776 1.00 81.31 189 THR A N 1
ATOM 1531 C CA . THR A 1 189 ? -52.765 2.810 63.417 1.00 81.31 189 THR A CA 1
ATOM 1532 C C . THR A 1 189 ? -52.144 2.265 64.700 1.00 81.31 189 THR A C 1
ATOM 1534 O O . THR A 1 189 ? -52.850 2.108 65.689 1.00 81.31 189 THR A O 1
ATOM 1537 N N . GLU A 1 190 ? -50.834 2.022 64.735 1.00 77.06 190 GLU A N 1
ATOM 1538 C CA . GLU A 1 190 ? -50.132 1.539 65.927 1.00 77.06 190 GLU A CA 1
ATOM 1539 C C . GLU A 1 190 ? -50.147 2.595 67.043 1.00 77.06 190 GLU A C 1
ATOM 1541 O O . GLU A 1 190 ? -50.339 2.250 68.208 1.00 77.06 190 GLU A O 1
ATOM 1546 N N . ALA A 1 191 ? -50.047 3.887 66.716 1.00 77.50 191 ALA A N 1
ATOM 1547 C CA . ALA A 1 191 ? -50.206 4.973 67.684 1.00 77.50 191 ALA A CA 1
ATOM 1548 C C . ALA A 1 191 ? -51.631 5.040 68.268 1.00 77.50 191 ALA A C 1
ATOM 1550 O O . ALA A 1 191 ? -51.800 5.306 69.459 1.00 77.50 191 ALA A O 1
ATOM 1551 N N . GLU A 1 192 ? -52.661 4.774 67.461 1.00 77.88 192 GLU A N 1
ATOM 1552 C CA . GLU A 1 192 ? -54.047 4.676 67.938 1.00 77.88 192 GLU A CA 1
ATOM 1553 C C . GLU A 1 192 ? -54.259 3.433 68.813 1.00 77.88 192 GLU A C 1
ATOM 1555 O O . GLU A 1 192 ? -54.794 3.551 69.915 1.00 77.88 192 GLU A O 1
ATOM 1560 N N . HIS A 1 193 ? -53.763 2.267 68.387 1.00 76.19 193 HIS A N 1
ATOM 1561 C CA . HIS A 1 193 ? -53.879 1.018 69.146 1.00 76.19 193 HIS A CA 1
ATOM 1562 C C . HIS A 1 193 ? -53.135 1.105 70.481 1.00 76.19 193 HIS A C 1
ATOM 1564 O O . HIS A 1 193 ? -53.707 0.788 71.520 1.00 76.19 193 HIS A O 1
ATOM 1570 N N . THR A 1 194 ? -51.899 1.610 70.494 1.00 75.44 194 THR A N 1
ATOM 1571 C CA . THR A 1 194 ? -51.128 1.794 71.737 1.00 75.44 194 THR A CA 1
ATOM 1572 C C . THR A 1 194 ? -51.778 2.814 72.668 1.00 75.44 194 THR A C 1
ATOM 1574 O O . THR A 1 194 ? -51.774 2.627 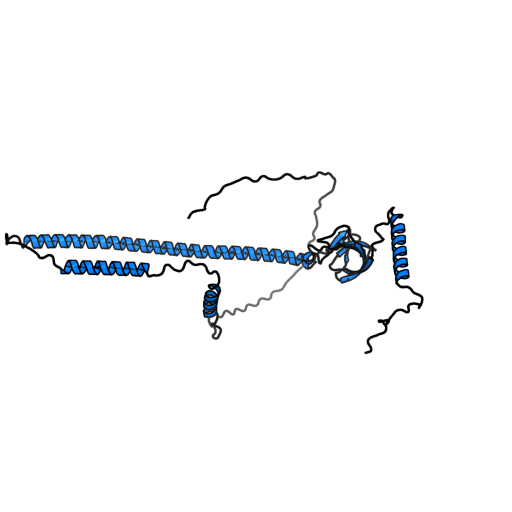73.886 1.00 75.44 194 THR A O 1
ATOM 1577 N N . ARG A 1 195 ? -52.390 3.877 72.128 1.00 78.12 195 ARG A N 1
ATOM 1578 C CA . ARG A 1 195 ? -53.172 4.834 72.921 1.00 78.12 195 ARG A CA 1
ATOM 1579 C C . ARG A 1 195 ? -54.405 4.177 73.535 1.00 78.12 195 ARG A C 1
ATOM 1581 O O . ARG A 1 195 ? -54.680 4.410 74.714 1.00 78.12 195 ARG A O 1
ATOM 1588 N N . ASP A 1 196 ? -55.125 3.365 72.773 1.00 79.06 196 ASP A N 1
ATOM 1589 C CA . ASP A 1 196 ? -56.315 2.662 73.246 1.00 79.06 196 ASP A CA 1
ATOM 1590 C C . ASP A 1 196 ? -55.968 1.588 74.282 1.00 79.06 196 ASP A C 1
ATOM 1592 O O . ASP A 1 196 ? -56.634 1.495 75.315 1.00 79.06 196 ASP A O 1
ATOM 1596 N N . GLU A 1 197 ? -54.878 0.849 74.089 1.00 82.00 197 GLU A N 1
ATOM 1597 C CA . GLU A 1 197 ? -54.331 -0.091 75.072 1.00 82.00 197 GLU A CA 1
ATOM 1598 C C . GLU A 1 197 ? -53.892 0.625 76.360 1.00 82.00 197 GLU A C 1
ATOM 1600 O O . GLU A 1 197 ? -54.223 0.191 77.469 1.00 82.00 197 GLU A O 1
ATOM 1605 N N . LEU A 1 198 ? -53.224 1.780 76.257 1.00 79.19 198 LEU A N 1
ATOM 1606 C CA . LEU A 1 198 ? -52.885 2.620 77.413 1.00 79.19 198 LEU A CA 1
ATOM 1607 C C . LEU A 1 198 ? -54.136 3.114 78.150 1.00 79.19 198 LEU A C 1
ATOM 1609 O O . LEU A 1 198 ? -54.188 3.108 79.381 1.00 79.19 198 LEU A O 1
ATOM 1613 N N . LEU A 1 199 ? -55.184 3.510 77.430 1.00 82.00 199 LEU A N 1
ATOM 1614 C CA . LEU A 1 199 ? -56.447 3.906 78.050 1.00 82.00 199 LEU A CA 1
ATOM 1615 C C . LEU A 1 199 ? -57.138 2.721 78.734 1.00 82.00 199 LEU A C 1
ATOM 1617 O O . LEU A 1 199 ? -57.636 2.877 79.855 1.00 82.00 199 LEU A O 1
ATOM 1621 N N . GLN A 1 200 ? -57.135 1.539 78.117 1.00 83.31 200 GLN A N 1
ATOM 1622 C CA . GLN A 1 200 ? -57.690 0.319 78.704 1.00 83.31 200 GLN A CA 1
ATOM 1623 C C . GLN A 1 200 ? -56.936 -0.098 79.969 1.00 83.31 200 GLN A C 1
ATOM 1625 O O . GLN A 1 200 ? -57.568 -0.382 80.987 1.00 83.31 200 GLN A O 1
ATOM 1630 N N . THR A 1 201 ? -55.603 -0.061 79.960 1.00 80.56 201 THR A N 1
ATOM 1631 C CA . THR A 1 201 ? -54.784 -0.384 81.141 1.00 80.56 201 THR A CA 1
ATOM 1632 C C . THR A 1 201 ? -54.998 0.623 82.275 1.00 80.56 201 THR A C 1
ATOM 1634 O O . THR A 1 201 ? -55.158 0.222 83.432 1.00 80.56 201 THR A O 1
ATOM 1637 N N . ILE A 1 202 ? -55.112 1.924 81.976 1.00 80.00 202 ILE A N 1
ATOM 1638 C CA . ILE A 1 202 ? -55.454 2.954 82.973 1.00 80.00 202 ILE A CA 1
ATOM 1639 C C . ILE A 1 202 ? -56.853 2.709 83.561 1.00 80.00 202 ILE A C 1
ATOM 1641 O O . ILE A 1 202 ? -57.043 2.831 84.776 1.00 80.00 202 ILE A O 1
ATOM 1645 N N . GLN A 1 203 ? -57.840 2.353 82.734 1.00 81.88 203 GLN A N 1
ATOM 1646 C CA . GLN A 1 203 ? -59.192 2.036 83.202 1.00 81.88 203 GLN A CA 1
ATOM 1647 C C . GLN A 1 203 ? -59.227 0.756 84.045 1.00 81.88 203 GLN A C 1
ATOM 1649 O O . GLN A 1 203 ? -59.859 0.747 85.104 1.00 81.88 203 GLN A O 1
ATOM 1654 N N . ALA A 1 204 ? -58.516 -0.296 83.634 1.00 79.88 204 ALA A N 1
ATOM 1655 C CA . ALA A 1 204 ? -58.390 -1.540 84.387 1.00 79.88 204 ALA A CA 1
ATOM 1656 C C . ALA A 1 204 ? -57.732 -1.299 85.754 1.00 79.88 204 ALA A C 1
ATOM 1658 O O . ALA A 1 204 ? -58.253 -1.751 86.773 1.00 79.88 204 ALA A O 1
ATOM 1659 N N . ARG A 1 205 ? -56.665 -0.488 85.806 1.00 77.19 205 ARG A N 1
ATOM 1660 C CA . ARG A 1 205 ? -55.987 -0.112 87.056 1.00 77.19 205 ARG A CA 1
ATOM 1661 C C . ARG A 1 205 ? -56.865 0.740 87.973 1.00 77.19 205 ARG A C 1
ATOM 1663 O O . ARG A 1 205 ? -56.790 0.603 89.190 1.00 77.19 205 ARG A O 1
ATOM 1670 N N . LYS A 1 206 ? -57.717 1.613 87.419 1.00 75.19 206 LYS A N 1
ATOM 1671 C CA . LYS A 1 206 ? -58.722 2.354 88.205 1.00 75.19 206 LYS A CA 1
ATOM 1672 C C . LYS A 1 206 ? -59.806 1.430 88.764 1.00 75.19 206 LYS A C 1
ATOM 1674 O O . LYS A 1 206 ? -60.216 1.627 89.904 1.00 75.19 206 LYS A O 1
ATOM 1679 N N . ARG A 1 207 ? -60.242 0.417 88.005 1.00 68.75 207 ARG A N 1
ATOM 1680 C CA . ARG A 1 207 ? -61.212 -0.586 88.476 1.00 68.75 207 ARG A CA 1
ATOM 1681 C C . ARG A 1 207 ? -60.623 -1.474 89.573 1.00 68.75 207 ARG A C 1
ATOM 1683 O O . ARG A 1 207 ? -61.267 -1.628 90.601 1.00 68.75 207 ARG A O 1
ATOM 1690 N N . SER A 1 208 ? -59.389 -1.960 89.421 1.00 60.88 208 SER A N 1
ATOM 1691 C CA . SER A 1 208 ? -58.731 -2.760 90.466 1.00 60.88 208 SER A CA 1
ATOM 1692 C C . SER A 1 208 ? -58.423 -1.945 91.728 1.00 60.88 208 SER A C 1
ATOM 1694 O O . SER A 1 208 ? -58.639 -2.436 92.833 1.00 60.88 208 SER A O 1
ATOM 1696 N N . LYS A 1 209 ? -58.044 -0.661 91.602 1.00 57.25 209 LYS A N 1
ATOM 1697 C CA . LYS A 1 209 ? -57.924 0.243 92.765 1.00 57.25 209 LYS A CA 1
ATOM 1698 C C . LYS A 1 209 ? -59.254 0.503 93.479 1.00 57.25 209 LYS A C 1
ATOM 1700 O O . LYS A 1 209 ? -59.233 0.722 94.683 1.00 57.25 209 LYS A O 1
ATOM 1705 N N . ALA A 1 210 ? -60.388 0.474 92.777 1.00 55.97 210 ALA A N 1
ATOM 1706 C CA . ALA A 1 210 ? -61.707 0.638 93.391 1.00 55.97 210 ALA A CA 1
ATOM 1707 C C . ALA A 1 210 ? -62.192 -0.629 94.122 1.00 55.97 210 ALA A C 1
ATOM 1709 O O . ALA A 1 210 ? -62.989 -0.526 95.050 1.00 55.97 210 ALA A O 1
ATOM 1710 N N . THR A 1 211 ? -61.705 -1.816 93.743 1.00 53.50 211 THR A N 1
ATOM 1711 C CA . THR A 1 211 ? -62.051 -3.086 94.407 1.00 53.50 211 THR A CA 1
ATOM 1712 C C . THR A 1 211 ? -61.143 -3.407 95.603 1.00 53.50 211 THR A C 1
ATOM 1714 O O . THR A 1 211 ? -61.555 -4.151 96.485 1.00 53.50 211 THR A O 1
ATOM 1717 N N . CYS A 1 212 ? -59.953 -2.804 95.695 1.00 46.88 212 CYS A N 1
ATOM 1718 C CA . CYS A 1 212 ? -58.975 -3.092 96.756 1.00 46.88 212 CYS A CA 1
ATOM 1719 C C . CYS A 1 212 ? -58.898 -2.060 97.902 1.00 46.88 212 CYS A C 1
ATOM 1721 O O . CYS A 1 212 ? -58.032 -2.189 98.757 1.00 46.88 212 CYS A O 1
ATOM 1723 N N . GLN A 1 213 ? -59.795 -1.069 98.000 1.00 44.53 213 GLN A N 1
ATOM 1724 C CA . GLN A 1 213 ? -59.823 -0.113 99.132 1.00 44.53 213 GLN A CA 1
ATOM 1725 C C . GLN A 1 213 ? -60.484 -0.668 100.420 1.00 44.53 213 GLN A C 1
ATOM 1727 O O . GLN A 1 213 ? -61.124 0.074 101.162 1.00 44.53 213 GLN A O 1
ATOM 1732 N N . ARG A 1 214 ? -60.361 -1.974 100.706 1.00 45.47 214 ARG A N 1
ATOM 1733 C CA . ARG A 1 214 ? -60.862 -2.571 101.963 1.00 45.47 214 ARG A CA 1
ATOM 1734 C C . ARG A 1 214 ? -59.901 -3.547 102.649 1.00 45.47 214 ARG A C 1
ATOM 1736 O O . ARG A 1 214 ? -60.346 -4.285 103.517 1.00 45.47 214 ARG A O 1
ATOM 1743 N N . GLU A 1 215 ? -58.616 -3.533 102.311 1.00 42.16 215 GLU A N 1
ATOM 1744 C CA . GLU A 1 215 ? -57.576 -4.225 103.084 1.00 42.16 215 GLU A CA 1
ATOM 1745 C C . GLU A 1 215 ? -56.323 -3.342 103.093 1.00 42.16 215 GLU A C 1
ATOM 1747 O O . GLU A 1 215 ? -55.450 -3.442 102.233 1.00 42.16 215 GLU A O 1
ATOM 1752 N N . ASP A 1 216 ? -56.318 -2.397 104.035 1.00 37.19 216 ASP A N 1
ATOM 1753 C CA . ASP A 1 216 ? -55.132 -1.656 104.450 1.00 37.19 216 ASP A CA 1
ATOM 1754 C C . ASP A 1 216 ? -54.202 -2.575 105.266 1.00 37.19 216 ASP A C 1
ATOM 1756 O O . ASP A 1 216 ? -54.651 -3.423 106.039 1.00 37.19 216 ASP A O 1
ATOM 1760 N N . ASP A 1 217 ? -52.904 -2.315 105.117 1.00 36.06 217 ASP A N 1
ATOM 1761 C CA . ASP A 1 217 ? -51.840 -2.581 106.088 1.00 36.06 217 ASP A CA 1
ATOM 1762 C C . ASP A 1 217 ? -51.398 -4.033 106.344 1.00 36.06 217 ASP A C 1
ATOM 1764 O O . ASP A 1 217 ? -51.654 -4.605 107.401 1.00 36.06 217 ASP A O 1
ATOM 1768 N N . ALA A 1 218 ? -50.551 -4.576 105.458 1.00 41.00 218 ALA A N 1
ATOM 1769 C CA . ALA A 1 218 ? -49.445 -5.451 105.871 1.00 41.00 218 ALA A CA 1
ATOM 1770 C C . ALA A 1 218 ? -48.407 -5.651 104.751 1.00 41.00 218 ALA A C 1
ATOM 1772 O O . ALA A 1 218 ? -48.696 -6.270 103.737 1.00 41.00 218 ALA A O 1
ATOM 1773 N N . LYS A 1 219 ? -47.188 -5.157 105.009 1.00 42.22 219 LYS A N 1
ATOM 1774 C CA . LYS A 1 219 ? -45.900 -5.870 104.875 1.00 42.22 219 LYS A CA 1
ATOM 1775 C C . LYS A 1 219 ? -45.614 -6.637 103.566 1.00 42.22 219 LYS A C 1
ATOM 1777 O O . LYS A 1 219 ? -46.276 -7.607 103.245 1.00 42.22 219 LYS A O 1
ATOM 1782 N N . GLU A 1 220 ? -44.613 -6.255 102.771 1.00 40.31 220 GLU A N 1
ATOM 1783 C CA . GLU A 1 220 ? -43.159 -6.379 103.032 1.00 40.31 220 GLU A CA 1
ATOM 1784 C C . GLU A 1 220 ? -42.579 -7.434 102.064 1.00 40.31 220 GLU A C 1
ATOM 1786 O O . GLU A 1 220 ? -43.019 -8.576 102.061 1.00 40.31 220 GLU A O 1
ATOM 1791 N N . ASN A 1 221 ? -41.589 -7.022 101.261 1.00 41.25 221 ASN A N 1
ATOM 1792 C CA . ASN A 1 221 ? -40.670 -7.849 100.462 1.00 41.25 221 ASN A CA 1
ATOM 1793 C C . ASN A 1 221 ? -41.271 -8.724 99.340 1.00 41.25 221 ASN A C 1
ATOM 1795 O O . ASN A 1 221 ? -41.516 -9.914 99.524 1.00 41.25 221 ASN A O 1
ATOM 1799 N N . VAL A 1 222 ? -41.383 -8.158 98.129 1.00 50.34 222 VAL A N 1
ATOM 1800 C CA . VAL A 1 222 ? -41.386 -8.966 96.896 1.00 50.34 222 VAL A CA 1
ATOM 1801 C C . VAL A 1 222 ? -39.922 -9.282 96.559 1.00 50.34 222 VAL A C 1
ATOM 1803 O O . VAL A 1 222 ? -39.133 -8.339 96.440 1.00 50.34 222 VAL A O 1
ATOM 1806 N N . PRO A 1 223 ? -39.533 -10.565 96.471 1.00 48.16 223 PRO A N 1
ATOM 1807 C CA . PRO A 1 223 ? -38.191 -10.971 96.072 1.00 48.16 223 PRO A CA 1
ATOM 1808 C C . PRO A 1 223 ? -37.905 -10.436 94.670 1.00 48.16 223 PRO A C 1
ATOM 1810 O O . PRO A 1 223 ? -38.763 -10.519 93.795 1.00 48.16 223 PRO A O 1
ATOM 1813 N N . PHE A 1 224 ? -36.717 -9.874 94.465 1.00 46.78 224 PHE A N 1
ATOM 1814 C CA . PHE A 1 224 ? -36.190 -9.638 93.125 1.00 46.78 224 PHE A CA 1
ATOM 1815 C C . PHE A 1 224 ? -36.092 -11.022 92.468 1.00 46.78 224 PHE A C 1
ATOM 1817 O O . PHE A 1 224 ? -35.303 -11.850 92.922 1.00 46.78 224 PHE A O 1
ATOM 1824 N N . ASP A 1 225 ? -36.983 -11.321 91.520 1.00 57.25 225 ASP A N 1
ATOM 1825 C CA . ASP A 1 225 ? -37.011 -12.609 90.833 1.00 57.25 225 ASP A CA 1
ATOM 1826 C C . ASP A 1 225 ? -35.688 -12.761 90.079 1.00 57.25 225 ASP A C 1
ATOM 1828 O O . ASP A 1 225 ? -35.448 -12.101 89.067 1.00 57.25 225 ASP A O 1
ATOM 1832 N N . GLU A 1 226 ? -34.826 -13.656 90.562 1.00 63.56 226 GLU A N 1
ATOM 1833 C CA . GLU A 1 226 ? -33.578 -14.050 89.894 1.00 63.56 226 GLU A CA 1
ATOM 1834 C C . GLU A 1 226 ? -33.833 -14.469 88.426 1.00 63.56 226 GLU A C 1
ATOM 1836 O O . GLU A 1 226 ? -32.953 -14.341 87.577 1.00 63.56 226 GLU A O 1
ATOM 1841 N N . GLY A 1 227 ? -35.070 -14.859 88.088 1.00 69.50 227 GLY A N 1
ATOM 1842 C CA . GLY A 1 227 ? -35.505 -15.162 86.724 1.00 69.50 227 GLY A CA 1
ATOM 1843 C C . GLY A 1 227 ? -35.568 -13.968 85.756 1.00 69.50 227 GLY A C 1
ATOM 1844 O O . GLY A 1 227 ? -35.347 -14.166 84.562 1.00 69.50 227 GLY A O 1
ATOM 1845 N N . GLU A 1 228 ? -35.824 -12.735 86.215 1.00 71.19 228 GLU A N 1
ATOM 1846 C CA . GLU A 1 228 ? -35.799 -11.552 85.328 1.00 71.19 228 GLU A CA 1
ATOM 1847 C C . GLU A 1 228 ? -34.361 -11.146 84.973 1.00 71.19 228 GLU A C 1
ATOM 1849 O O . GLU A 1 228 ? -34.083 -10.780 83.828 1.00 71.19 228 GLU A O 1
ATOM 1854 N N . GLU A 1 229 ? -33.419 -11.288 85.909 1.00 78.81 229 GLU A N 1
ATOM 1855 C CA . GLU A 1 229 ? -31.997 -11.069 85.623 1.00 78.81 229 GLU A CA 1
ATOM 1856 C C . GLU A 1 229 ? -31.420 -12.137 84.686 1.00 78.81 229 GLU A C 1
ATOM 1858 O O . GLU A 1 229 ? -30.576 -11.824 83.843 1.00 78.81 229 GLU A O 1
ATOM 1863 N N . GLU A 1 230 ? -31.863 -13.392 84.793 1.00 84.75 230 GLU A N 1
ATOM 1864 C CA . GLU A 1 230 ? -31.465 -14.458 83.865 1.00 84.75 230 GLU A CA 1
ATOM 1865 C C . GLU A 1 230 ? -32.007 -14.219 82.451 1.00 84.75 230 GLU A C 1
ATOM 1867 O O . GLU A 1 230 ? -31.272 -14.382 81.473 1.00 84.75 230 GLU A O 1
ATOM 1872 N N . ALA A 1 231 ? -33.257 -13.760 82.329 1.00 82.31 231 ALA A N 1
ATOM 1873 C CA . ALA A 1 231 ? -33.842 -13.389 81.043 1.00 82.31 231 ALA A CA 1
ATOM 1874 C C . ALA A 1 231 ? -33.088 -12.219 80.388 1.00 82.31 231 ALA A C 1
ATOM 1876 O O . ALA A 1 231 ? -32.818 -12.253 79.184 1.00 82.31 231 ALA A O 1
ATOM 1877 N N . TYR A 1 232 ? -32.685 -11.217 81.176 1.00 84.00 232 TYR A N 1
ATOM 1878 C CA . TYR A 1 232 ? -31.907 -10.084 80.675 1.00 84.00 232 TYR A CA 1
ATOM 1879 C C . TYR A 1 232 ? -30.494 -10.503 80.233 1.00 84.00 232 TYR A C 1
ATOM 1881 O O . TYR A 1 232 ? -30.030 -10.091 79.171 1.00 84.00 232 TYR A O 1
ATOM 1889 N N . ARG A 1 233 ? -29.832 -11.402 80.978 1.00 89.88 233 ARG A N 1
ATOM 1890 C CA . ARG A 1 233 ? -28.514 -11.943 80.597 1.00 89.88 233 ARG A CA 1
ATOM 1891 C C . ARG A 1 233 ? -28.556 -12.792 79.324 1.00 89.88 233 ARG A C 1
ATOM 1893 O O . ARG A 1 233 ? -27.629 -12.715 78.520 1.00 89.88 233 ARG A O 1
ATOM 1900 N N . LEU A 1 234 ? -29.612 -13.582 79.114 1.00 90.88 234 LEU A N 1
ATOM 1901 C CA . LEU A 1 234 ? -29.798 -14.341 77.869 1.00 90.88 234 LEU A CA 1
ATOM 1902 C C . LEU A 1 234 ? -29.987 -13.414 76.662 1.00 90.88 234 LEU A C 1
ATOM 1904 O O . LEU A 1 234 ? -29.433 -13.676 75.595 1.00 90.88 234 LEU A O 1
ATOM 1908 N N . PHE A 1 235 ? -30.728 -12.320 76.840 1.00 90.69 235 PHE A N 1
ATOM 1909 C CA . PHE A 1 235 ? -30.924 -11.319 75.797 1.00 90.69 235 PHE A CA 1
ATOM 1910 C C . PHE A 1 235 ? -29.619 -10.587 75.437 1.00 90.69 235 PHE A C 1
ATOM 1912 O O . PHE A 1 235 ? -29.305 -10.438 74.256 1.00 90.69 235 PHE A O 1
ATOM 1919 N N . GLU A 1 236 ? -28.814 -10.194 76.431 1.00 92.50 236 GLU A N 1
ATOM 1920 C CA . GLU A 1 236 ? -27.497 -9.585 76.187 1.00 92.50 236 GLU A CA 1
ATOM 1921 C C . GLU A 1 236 ? -26.525 -10.546 75.485 1.00 92.50 236 GLU A C 1
ATOM 1923 O O . GLU A 1 236 ? -25.815 -10.135 74.566 1.00 92.50 236 GLU A O 1
ATOM 1928 N N . ALA A 1 237 ? -26.529 -11.833 75.852 1.00 92.88 237 ALA A N 1
ATOM 1929 C CA . ALA A 1 237 ? -25.720 -12.848 75.176 1.00 92.88 237 ALA A CA 1
ATOM 1930 C C . ALA A 1 237 ? -26.130 -13.022 73.703 1.00 92.88 237 ALA A C 1
ATOM 1932 O O . ALA A 1 237 ? -25.270 -13.064 72.825 1.00 92.88 237 ALA A O 1
ATOM 1933 N N . GLN A 1 238 ? -27.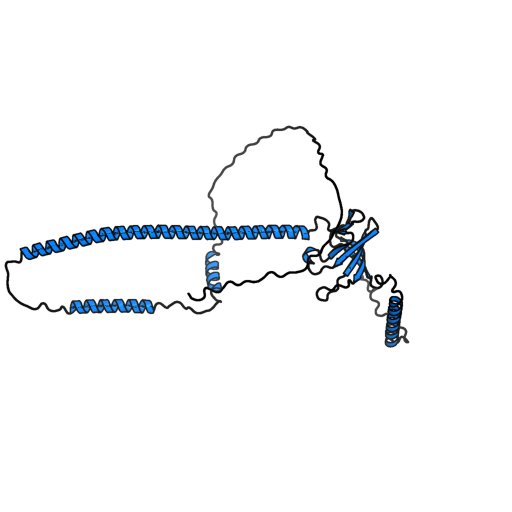436 -13.042 73.416 1.00 92.75 238 GLN A N 1
ATOM 1934 C CA . GLN A 1 238 ? -27.948 -13.153 72.049 1.00 92.75 238 GLN A CA 1
ATOM 1935 C C . GLN A 1 238 ? -27.580 -11.936 71.185 1.00 92.75 238 GLN A C 1
ATOM 1937 O O . GLN A 1 238 ? -27.213 -12.090 70.020 1.00 92.75 238 GLN A O 1
ATOM 1942 N N . MET A 1 239 ? -27.638 -10.729 71.753 1.00 90.38 239 MET A N 1
ATOM 1943 C CA . MET A 1 239 ? -27.203 -9.508 71.069 1.00 90.38 239 MET A CA 1
ATOM 1944 C C . MET A 1 239 ? -25.707 -9.536 70.741 1.00 90.38 239 MET A C 1
ATOM 1946 O O . MET A 1 239 ? -25.316 -9.118 69.651 1.00 90.38 239 MET A O 1
ATOM 1950 N N . HIS A 1 240 ? -24.878 -10.055 71.650 1.00 90.56 240 HIS A N 1
ATOM 1951 C CA . HIS A 1 240 ? -23.437 -10.161 71.434 1.00 90.56 240 HIS A CA 1
ATOM 1952 C C . HIS A 1 240 ? -23.081 -11.216 70.372 1.00 90.56 240 HIS A C 1
ATOM 1954 O O . HIS A 1 240 ? -22.200 -10.966 69.549 1.00 90.56 240 HIS A O 1
ATOM 1960 N N . ASP A 1 241 ? -23.792 -12.349 70.331 1.00 90.06 241 ASP A N 1
ATOM 1961 C CA . ASP A 1 241 ? -23.639 -13.364 69.278 1.00 90.06 241 ASP A CA 1
ATOM 1962 C C . ASP A 1 241 ? -23.977 -12.789 67.895 1.00 90.06 241 ASP A C 1
ATOM 1964 O O . ASP A 1 241 ? -23.214 -12.973 66.949 1.00 90.06 241 ASP A O 1
ATOM 1968 N N . TRP A 1 242 ? -25.063 -12.018 67.768 1.00 87.50 242 TRP A N 1
ATOM 1969 C CA . TRP A 1 242 ? -25.406 -11.349 66.506 1.00 87.50 242 TRP A CA 1
ATOM 1970 C C . TRP A 1 242 ? -24.377 -10.304 66.078 1.00 87.50 242 TRP A C 1
ATOM 1972 O O . TRP A 1 242 ? -24.109 -10.154 64.884 1.00 87.50 242 TRP A O 1
ATOM 1982 N N . GLN A 1 243 ? -23.781 -9.589 67.031 1.00 88.31 243 GLN A N 1
ATOM 1983 C CA . GLN A 1 243 ? -22.725 -8.621 66.746 1.00 88.31 243 GLN A CA 1
ATOM 1984 C C . GLN A 1 243 ? -21.438 -9.319 66.285 1.00 88.31 243 GLN A C 1
ATOM 1986 O O . GLN A 1 243 ? -20.837 -8.903 65.294 1.00 88.31 243 GLN A O 1
ATOM 1991 N N . GLU A 1 244 ? -21.057 -10.423 66.934 1.00 87.19 244 GLU A N 1
ATOM 1992 C CA . GLU A 1 244 ? -19.905 -11.231 66.529 1.00 87.19 244 GLU A CA 1
ATOM 1993 C C . GLU A 1 244 ? -20.149 -11.932 65.182 1.00 87.19 244 GLU A C 1
ATOM 1995 O O . GLU A 1 244 ? -19.232 -12.051 64.374 1.00 87.19 244 GLU A O 1
ATOM 2000 N N . GLU A 1 245 ? -21.379 -12.354 64.884 1.00 85.38 245 GLU A N 1
ATOM 2001 C CA . GLU A 1 245 ? -21.748 -12.951 63.597 1.00 85.38 245 GLU A CA 1
ATOM 2002 C C . GLU A 1 245 ? -21.745 -11.913 62.461 1.00 85.38 245 GLU A C 1
ATOM 2004 O O . GLU A 1 245 ? -21.268 -12.202 61.360 1.00 85.38 245 GLU A O 1
ATOM 2009 N N . ALA A 1 246 ? -22.152 -10.670 62.740 1.00 80.25 246 ALA A N 1
ATOM 2010 C CA . ALA A 1 246 ? -22.017 -9.543 61.816 1.00 80.25 246 ALA A CA 1
ATOM 2011 C C . ALA A 1 246 ? -20.549 -9.138 61.570 1.00 80.25 246 ALA A C 1
ATOM 2013 O O . ALA A 1 246 ? -20.211 -8.723 60.461 1.00 80.25 246 ALA A O 1
ATOM 2014 N N . GLU A 1 247 ? -19.666 -9.284 62.564 1.00 82.00 247 GLU A N 1
ATOM 2015 C CA . GLU A 1 247 ? -18.220 -9.057 62.407 1.00 82.00 247 GLU A CA 1
ATOM 2016 C C . GLU A 1 247 ? -17.483 -10.247 61.768 1.00 82.00 247 GLU A C 1
ATOM 2018 O O . GLU A 1 247 ? -16.501 -10.050 61.044 1.00 82.00 247 GLU A O 1
ATOM 2023 N N . ARG A 1 248 ? -17.955 -11.482 61.997 1.00 75.00 248 ARG A N 1
ATOM 2024 C CA . ARG A 1 248 ? -17.448 -12.709 61.360 1.00 75.00 248 ARG A CA 1
ATOM 2025 C C . ARG A 1 248 ? -17.886 -12.840 59.916 1.00 75.00 248 ARG A C 1
ATOM 2027 O O . ARG A 1 248 ? -17.186 -13.523 59.167 1.00 75.00 248 ARG A O 1
ATOM 2034 N N . LEU A 1 249 ? -18.993 -12.210 59.516 1.00 64.12 249 LEU A N 1
ATOM 2035 C CA . LEU A 1 249 ? -19.320 -12.042 58.108 1.00 64.12 249 LEU A CA 1
ATOM 2036 C C . LEU A 1 249 ? -18.169 -11.262 57.466 1.00 64.12 249 LEU A C 1
ATOM 2038 O O . LEU A 1 249 ? -17.981 -10.074 57.736 1.00 64.12 249 LEU A O 1
ATOM 2042 N N . PRO A 1 250 ? -17.334 -11.943 56.665 1.00 57.78 250 PRO A N 1
ATOM 2043 C CA . PRO A 1 250 ? -16.072 -11.386 56.241 1.00 57.78 250 PRO A CA 1
ATOM 2044 C C . PRO A 1 250 ? -16.365 -10.139 55.418 1.00 57.78 250 PRO A C 1
ATOM 2046 O O . PRO A 1 250 ? -17.021 -10.223 54.377 1.00 57.78 250 PRO A O 1
ATOM 2049 N N . LYS A 1 251 ? -15.843 -8.989 55.874 1.00 58.31 251 LYS A N 1
ATOM 2050 C CA . LYS A 1 251 ? -15.572 -7.836 55.010 1.00 58.31 251 LYS A CA 1
ATOM 2051 C C . LYS A 1 251 ? -14.930 -8.402 53.753 1.00 58.31 251 LYS A C 1
ATOM 2053 O O . LYS A 1 251 ? -13.804 -8.903 53.805 1.00 58.31 251 LYS A O 1
ATOM 2058 N N . GLY A 1 252 ? -15.718 -8.416 52.678 1.00 50.25 252 GLY A N 1
ATOM 2059 C CA . GLY A 1 252 ? -15.354 -9.036 51.417 1.00 50.25 252 GLY A CA 1
ATOM 2060 C C . GLY A 1 252 ? -13.955 -8.585 51.005 1.00 50.25 252 GLY A C 1
ATOM 2061 O O . GLY A 1 252 ? -13.575 -7.446 51.290 1.00 50.25 252 GLY A O 1
ATOM 2062 N N . PRO A 1 253 ? -13.163 -9.478 50.397 1.00 47.44 253 PRO A N 1
ATOM 2063 C CA . PRO A 1 253 ? -11.749 -9.255 50.165 1.00 47.44 253 PRO A CA 1
ATOM 2064 C C . PRO A 1 253 ? -11.547 -8.041 49.254 1.00 47.44 253 PRO A C 1
ATOM 2066 O O . PRO A 1 253 ? -11.597 -8.136 48.032 1.00 47.44 253 PRO A O 1
ATOM 2069 N N . SER A 1 254 ? -11.250 -6.890 49.854 1.00 45.56 254 SER A N 1
ATOM 2070 C CA . SER A 1 254 ? -10.663 -5.739 49.180 1.00 45.56 254 SER A CA 1
ATOM 2071 C C . SER A 1 254 ? -9.185 -6.038 48.926 1.00 45.56 254 SER A C 1
ATOM 2073 O O . SER A 1 254 ? -8.283 -5.543 49.597 1.00 45.56 254 SER A O 1
ATOM 2075 N N . LYS A 1 255 ? -8.914 -6.934 47.974 1.00 46.75 255 LYS A N 1
ATOM 2076 C CA . LYS A 1 255 ? -7.554 -7.206 47.501 1.00 46.75 255 LYS A CA 1
ATOM 2077 C C . LYS A 1 255 ? -7.564 -7.630 46.038 1.00 46.75 255 LYS A C 1
ATOM 2079 O O . LYS A 1 255 ? -7.687 -8.800 45.707 1.00 46.75 255 LYS A O 1
ATOM 2084 N N . SER A 1 256 ? -7.400 -6.624 45.182 1.00 42.41 256 SER A N 1
ATOM 2085 C CA . SER A 1 256 ? -6.410 -6.618 44.099 1.00 42.41 256 SER A CA 1
ATOM 2086 C C . SER A 1 256 ? -6.087 -7.984 43.470 1.00 42.41 256 SER A C 1
ATOM 2088 O O . SER A 1 256 ? -5.107 -8.620 43.858 1.00 42.41 256 SER A O 1
ATOM 2090 N N . HIS A 1 257 ? -6.840 -8.404 42.453 1.00 44.06 257 HIS A N 1
ATOM 2091 C CA . HIS A 1 257 ? -6.325 -9.340 41.451 1.00 44.06 257 HIS A CA 1
ATOM 2092 C C . HIS A 1 257 ? -7.123 -9.231 40.143 1.00 44.06 257 HIS A C 1
ATOM 2094 O O . HIS A 1 257 ? -8.134 -9.891 39.938 1.00 44.06 257 HIS A O 1
ATOM 2100 N N . ALA A 1 258 ? -6.649 -8.365 39.249 1.00 52.62 258 ALA A N 1
ATOM 2101 C CA . ALA A 1 258 ? -7.227 -8.076 37.938 1.00 52.62 258 ALA A CA 1
ATOM 2102 C C . ALA A 1 258 ? -7.016 -9.220 36.918 1.00 52.62 258 ALA A C 1
ATOM 2104 O O . ALA A 1 258 ? -6.367 -9.014 35.895 1.00 52.62 258 ALA A O 1
ATOM 2105 N N . GLY A 1 259 ? -7.490 -10.442 37.192 1.00 59.03 259 GLY A N 1
ATOM 2106 C CA . GLY A 1 259 ? -7.205 -11.559 36.277 1.00 59.03 259 GLY A CA 1
ATOM 2107 C C . GLY A 1 259 ? -8.063 -12.823 36.322 1.00 59.03 259 GLY A C 1
ATOM 2108 O O . GLY A 1 259 ? -7.846 -13.672 35.462 1.00 59.03 259 GLY A O 1
ATOM 2109 N N . ASP A 1 260 ? -9.014 -12.983 37.249 1.00 61.16 260 ASP A N 1
ATOM 2110 C CA . ASP A 1 260 ? -9.862 -14.195 37.296 1.00 61.16 260 ASP A CA 1
ATOM 2111 C C . ASP A 1 260 ? -11.376 -13.933 37.146 1.00 61.16 260 ASP A C 1
ATOM 2113 O O . ASP A 1 260 ? -12.135 -14.883 36.929 1.00 61.16 260 ASP A O 1
ATOM 2117 N N . ASP A 1 261 ? -11.820 -12.671 37.114 1.00 61.66 261 ASP A N 1
ATOM 2118 C CA . ASP A 1 261 ? -13.231 -12.321 36.869 1.00 61.66 261 ASP A CA 1
ATOM 2119 C C . ASP A 1 261 ? -13.683 -12.631 35.428 1.00 61.66 261 ASP A C 1
ATOM 2121 O O . ASP A 1 261 ? -14.855 -12.940 35.191 1.00 61.66 261 ASP A O 1
ATOM 2125 N N . ASP A 1 262 ? -12.747 -12.693 34.475 1.00 66.00 262 ASP A N 1
ATOM 2126 C CA . ASP A 1 262 ? -13.015 -13.090 33.086 1.00 66.00 262 ASP A CA 1
ATOM 2127 C C . ASP A 1 262 ? -13.384 -14.580 32.958 1.00 66.00 262 ASP A C 1
ATOM 2129 O O . ASP A 1 262 ? -14.099 -14.975 32.036 1.00 66.00 262 ASP A O 1
ATOM 2133 N N . LYS A 1 263 ? -12.953 -15.441 33.893 1.00 71.00 263 LYS A N 1
ATOM 2134 C CA . LYS A 1 263 ? -13.310 -16.872 33.867 1.00 71.00 263 LYS A CA 1
ATOM 2135 C C . LYS A 1 263 ? -14.682 -17.140 34.468 1.00 71.00 263 LYS A C 1
ATOM 2137 O O . LYS A 1 263 ? -15.387 -18.027 33.990 1.00 71.00 263 LYS A O 1
ATOM 2142 N N . VAL A 1 264 ? -15.073 -16.388 35.496 1.00 68.81 264 VAL A N 1
ATOM 2143 C CA . VAL A 1 264 ? -16.391 -16.541 36.130 1.00 68.81 264 VAL A CA 1
ATOM 2144 C C . VAL A 1 264 ? -17.479 -15.927 35.246 1.00 68.81 264 VAL A C 1
ATOM 2146 O O . VAL A 1 264 ? -18.524 -16.547 35.055 1.00 68.81 264 VAL A O 1
ATOM 2149 N N . THR A 1 265 ? -17.212 -14.787 34.602 1.00 71.00 265 THR A N 1
ATOM 2150 C CA . THR A 1 265 ? -18.121 -14.215 33.593 1.00 71.00 265 THR A CA 1
ATOM 2151 C C . THR A 1 265 ? -18.221 -15.094 32.342 1.00 71.00 265 THR A C 1
ATOM 2153 O O . THR A 1 265 ? -19.333 -15.345 31.879 1.00 71.00 265 THR A O 1
ATOM 2156 N N . ALA A 1 266 ? -17.122 -15.687 31.855 1.00 74.31 266 ALA A N 1
ATOM 2157 C CA . ALA A 1 266 ? -17.179 -16.669 30.766 1.00 74.31 266 ALA A CA 1
ATOM 2158 C C . ALA A 1 266 ? -17.951 -17.953 31.140 1.00 74.31 266 ALA A C 1
ATOM 2160 O O . ALA A 1 266 ? -18.675 -18.493 30.303 1.00 74.31 266 ALA A O 1
ATOM 2161 N N . ALA A 1 267 ? -17.858 -18.427 32.389 1.00 76.50 267 ALA A N 1
ATOM 2162 C CA . ALA A 1 267 ? -18.603 -19.597 32.866 1.00 76.50 267 ALA A CA 1
ATOM 2163 C C . ALA A 1 267 ? -20.107 -19.324 33.063 1.00 76.50 267 ALA A C 1
ATOM 2165 O O . ALA A 1 267 ? -20.930 -20.223 32.884 1.00 76.50 267 ALA A O 1
ATOM 2166 N N . ILE A 1 268 ? -20.486 -18.090 33.409 1.00 71.50 268 ILE A N 1
ATOM 2167 C CA . ILE A 1 268 ? -21.895 -17.676 33.469 1.00 71.50 268 ILE A CA 1
ATOM 2168 C C . ILE A 1 268 ? -22.451 -17.509 32.047 1.00 71.50 268 ILE A C 1
ATOM 2170 O O . ILE A 1 268 ? -23.546 -17.990 31.767 1.00 71.50 268 ILE A O 1
ATOM 2174 N N . ILE A 1 269 ? -21.686 -16.933 31.114 1.00 73.50 269 ILE A N 1
ATOM 2175 C CA . ILE A 1 269 ? -22.112 -16.771 29.714 1.00 73.50 269 ILE A CA 1
ATOM 2176 C C . ILE A 1 269 ? -22.221 -18.124 28.987 1.00 73.50 269 ILE A C 1
ATOM 2178 O O . ILE A 1 269 ? -23.155 -18.307 28.204 1.00 73.50 269 ILE A O 1
ATOM 2182 N N . SER A 1 270 ? -21.354 -19.106 29.273 1.00 74.06 270 SER A N 1
ATOM 2183 C CA . SER A 1 270 ? -21.480 -20.447 28.676 1.00 74.06 270 SER A CA 1
ATOM 2184 C C . SER A 1 270 ? -22.691 -21.221 29.205 1.00 74.06 270 SER A C 1
ATOM 2186 O O . SER A 1 270 ? -23.356 -21.915 28.442 1.00 74.06 270 SER A O 1
ATOM 2188 N N . ARG A 1 271 ? -23.069 -21.036 30.480 1.00 69.50 271 ARG A N 1
ATOM 2189 C CA . ARG A 1 271 ? -24.278 -21.665 31.041 1.00 69.50 271 ARG A CA 1
ATOM 2190 C C . ARG A 1 271 ? -25.586 -21.134 30.454 1.00 69.50 271 ARG A C 1
ATOM 2192 O O . ARG A 1 271 ? -26.583 -21.842 30.527 1.00 69.50 271 ARG A O 1
ATOM 2199 N N . TYR A 1 272 ? -25.587 -19.934 29.873 1.00 63.59 272 TYR A N 1
ATOM 2200 C CA . TYR A 1 272 ? -26.786 -19.321 29.290 1.00 63.59 272 TYR A CA 1
ATOM 2201 C C . TYR A 1 272 ? -26.821 -19.334 27.754 1.00 63.59 272 TYR A C 1
ATOM 2203 O O . TYR A 1 272 ? -27.862 -19.025 27.178 1.00 63.59 272 TYR A O 1
ATOM 2211 N N . THR A 1 273 ? -25.739 -19.730 27.073 1.00 65.88 273 THR A N 1
ATOM 2212 C CA . THR A 1 273 ? -25.700 -19.824 25.599 1.00 65.88 273 THR A CA 1
ATOM 2213 C C . THR A 1 273 ? -25.845 -21.249 25.043 1.0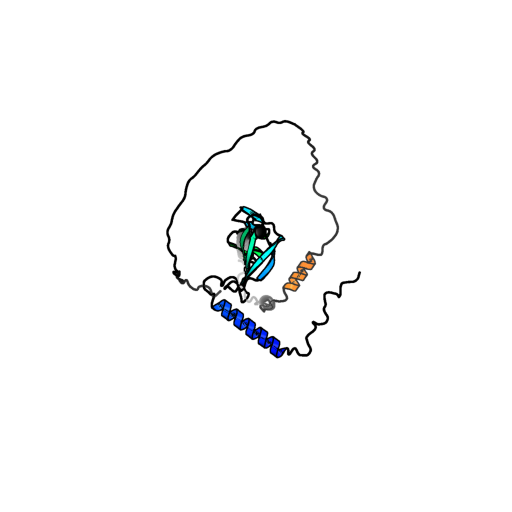0 65.88 273 THR A C 1
ATOM 2215 O O . THR A 1 273 ? -26.109 -21.401 23.853 1.00 65.88 273 THR A O 1
ATOM 2218 N N . ASP A 1 274 ? -25.818 -22.288 25.887 1.00 55.09 274 ASP A N 1
ATOM 2219 C CA . ASP A 1 274 ? -25.886 -23.701 25.463 1.00 55.09 274 ASP A CA 1
ATOM 2220 C C . ASP A 1 274 ? -27.307 -24.305 25.348 1.00 55.09 274 ASP A C 1
ATOM 2222 O O . ASP A 1 274 ? -27.481 -25.522 25.262 1.00 55.09 274 ASP A O 1
ATOM 2226 N N . HIS A 1 275 ? -28.358 -23.487 25.244 1.00 52.25 275 HIS A N 1
ATOM 2227 C CA . HIS A 1 275 ? -29.701 -23.963 24.868 1.00 52.25 275 HIS A CA 1
ATOM 2228 C C . HIS A 1 275 ? -29.939 -23.858 23.357 1.00 52.25 275 HIS A C 1
ATOM 2230 O O . HIS A 1 275 ? -30.897 -23.258 22.876 1.00 52.25 275 HIS A O 1
ATOM 2236 N N . GLY A 1 276 ? -29.047 -24.493 22.598 1.00 48.62 276 GLY A N 1
ATOM 2237 C CA . GLY A 1 276 ? -29.280 -24.860 21.211 1.00 48.62 276 GLY A CA 1
ATOM 2238 C C . GLY A 1 276 ? -29.986 -26.211 21.136 1.00 48.62 276 GLY A C 1
ATOM 2239 O O . GLY A 1 276 ? -29.364 -27.247 21.347 1.00 48.62 276 GLY A O 1
ATOM 2240 N N . SER A 1 277 ? -31.282 -26.200 20.819 1.00 51.94 277 SER A N 1
ATOM 2241 C CA . SER A 1 277 ? -31.933 -27.079 19.830 1.00 51.94 277 SER A CA 1
ATOM 2242 C C . SER A 1 277 ? -33.399 -27.376 20.175 1.00 51.94 277 SER A C 1
ATOM 2244 O O . SER A 1 277 ? -33.742 -27.863 21.246 1.00 51.94 277 SER A O 1
ATOM 2246 N N . THR A 1 278 ? -34.240 -27.226 19.149 1.00 52.00 278 THR A N 1
ATOM 2247 C CA . THR A 1 278 ? -35.500 -27.965 18.963 1.00 52.00 278 THR A CA 1
ATOM 2248 C C . THR A 1 278 ? -36.729 -27.482 19.753 1.00 52.00 278 THR A C 1
ATOM 2250 O O . THR A 1 278 ? -37.076 -28.061 20.776 1.00 52.00 278 THR A O 1
ATOM 2253 N N . ARG A 1 279 ? -37.497 -26.530 19.189 1.00 53.72 279 ARG A N 1
ATOM 2254 C CA . ARG A 1 279 ? -38.914 -26.703 18.756 1.00 53.72 279 ARG A CA 1
ATOM 2255 C C . ARG A 1 279 ? -39.577 -25.366 18.349 1.00 53.72 279 ARG A C 1
ATOM 2257 O O . ARG A 1 279 ? -39.103 -24.316 18.763 1.00 53.72 279 ARG A O 1
ATOM 2264 N N . PRO A 1 280 ? -40.599 -25.400 17.468 1.00 48.31 280 PRO A N 1
ATOM 2265 C CA . PRO A 1 280 ? -40.963 -24.283 16.599 1.00 48.31 280 PRO A CA 1
ATOM 2266 C C . PRO A 1 280 ? -42.020 -23.366 17.227 1.00 48.31 280 PRO A C 1
ATOM 2268 O O . PRO A 1 280 ? -43.025 -23.846 17.750 1.00 48.31 280 PRO A O 1
ATOM 2271 N N . ASN A 1 281 ? -41.835 -22.050 17.100 1.00 48.75 281 ASN A N 1
ATOM 2272 C CA . ASN A 1 281 ? -42.879 -21.080 17.418 1.00 48.75 281 ASN A CA 1
ATOM 2273 C C . ASN A 1 281 ? -43.879 -20.997 16.263 1.00 48.75 281 ASN A C 1
ATOM 2275 O O . ASN A 1 281 ? -43.669 -20.319 15.261 1.00 48.75 281 ASN A O 1
ATOM 2279 N N . VAL A 1 282 ? -44.967 -21.737 16.451 1.00 54.53 282 VAL A N 1
ATOM 2280 C CA . VAL A 1 282 ? -46.262 -21.594 15.793 1.00 54.53 282 VAL A CA 1
ATOM 2281 C C . VAL A 1 282 ? -47.042 -20.551 16.594 1.00 54.53 282 VAL A C 1
ATOM 2283 O O . VAL A 1 282 ? -47.598 -20.898 17.628 1.00 54.53 282 VAL A O 1
ATOM 2286 N N . PHE A 1 283 ? -47.045 -19.282 16.179 1.00 52.62 283 PHE A N 1
ATOM 2287 C CA . PHE A 1 283 ? -48.069 -18.307 16.581 1.00 52.62 283 PHE A CA 1
ATOM 2288 C C . PHE A 1 283 ? -47.980 -17.052 15.698 1.00 52.62 283 PHE A C 1
ATOM 2290 O O . PHE A 1 283 ? -46.897 -16.494 15.551 1.00 52.62 283 PHE A O 1
ATOM 2297 N N . MET A 1 284 ? -49.138 -16.600 15.197 1.00 59.62 284 MET A N 1
ATOM 2298 C CA . MET A 1 284 ? -49.382 -15.458 14.291 1.00 59.62 284 MET A CA 1
ATOM 2299 C C . MET A 1 284 ? -49.024 -15.754 12.822 1.00 59.62 284 MET A C 1
ATOM 2301 O O . MET A 1 284 ? -47.859 -15.898 12.483 1.00 59.62 284 MET A O 1
ATOM 2305 N N . GLY A 1 285 ? -49.943 -15.875 11.868 1.00 51.09 285 GLY A N 1
ATOM 2306 C CA . GLY A 1 285 ? -51.342 -15.461 11.788 1.00 51.09 285 GLY A CA 1
ATOM 2307 C C . GLY A 1 285 ? -51.568 -15.048 10.332 1.00 51.09 285 GLY A C 1
ATOM 2308 O O . GLY A 1 285 ? -50.893 -14.150 9.842 1.00 51.09 285 GLY A O 1
ATOM 2309 N N . GLU A 1 286 ? -52.429 -15.780 9.636 1.00 45.88 286 GLU A N 1
ATOM 2310 C CA . GLU A 1 286 ? -52.719 -15.672 8.205 1.00 45.88 286 GLU A CA 1
ATOM 2311 C C . GLU A 1 286 ? -53.252 -14.275 7.832 1.00 45.88 286 GLU A C 1
ATOM 2313 O O . GLU A 1 286 ? -54.095 -13.706 8.528 1.00 45.88 286 GLU A O 1
ATOM 2318 N N . SER A 1 287 ? -52.777 -13.717 6.719 1.00 61.69 287 SER A N 1
ATOM 2319 C CA . SER A 1 287 ? -53.452 -12.637 5.987 1.00 61.69 287 SER A CA 1
ATOM 2320 C C . SER A 1 287 ? -52.976 -12.638 4.541 1.00 61.69 287 SER A C 1
ATOM 2322 O O . SER A 1 287 ? -52.067 -11.905 4.155 1.00 61.69 287 SER A O 1
ATOM 2324 N N . ASP A 1 288 ? -53.615 -13.507 3.764 1.00 50.03 288 ASP A N 1
ATOM 2325 C CA . ASP A 1 288 ? -53.707 -13.418 2.314 1.00 50.03 288 ASP A CA 1
ATOM 2326 C C . ASP A 1 288 ? -54.681 -12.289 1.945 1.00 50.03 288 ASP A C 1
ATOM 2328 O O . ASP A 1 288 ? -55.808 -12.237 2.441 1.00 50.03 288 ASP A O 1
ATOM 2332 N N . SER A 1 289 ? -54.268 -11.388 1.055 1.00 56.97 289 SER A N 1
ATOM 2333 C CA . SER A 1 289 ? -55.210 -10.587 0.270 1.00 56.97 289 SER A CA 1
ATOM 2334 C C . SER A 1 289 ? -54.612 -10.281 -1.101 1.00 56.97 289 SER A C 1
ATOM 2336 O O . SER A 1 289 ? -53.708 -9.460 -1.244 1.00 56.97 289 SER A O 1
ATOM 2338 N N . ASP A 1 290 ? -55.128 -10.999 -2.096 1.00 51.47 290 ASP A N 1
ATOM 2339 C CA . ASP A 1 290 ? -55.010 -10.708 -3.518 1.00 51.47 290 ASP A CA 1
ATOM 2340 C C . ASP A 1 290 ? -55.788 -9.429 -3.856 1.00 51.47 290 ASP A C 1
ATOM 2342 O O . ASP A 1 290 ? -56.934 -9.262 -3.431 1.00 51.47 290 ASP A O 1
ATOM 2346 N N . ALA A 1 291 ? -55.205 -8.555 -4.676 1.00 57.41 291 ALA A N 1
ATOM 2347 C CA . ALA A 1 291 ? -55.962 -7.620 -5.501 1.00 57.41 291 ALA A CA 1
ATOM 2348 C C . ALA A 1 291 ? -55.115 -7.173 -6.698 1.00 57.41 291 ALA A C 1
ATOM 2350 O O . ALA A 1 291 ? -54.254 -6.297 -6.600 1.00 57.41 291 ALA A O 1
ATOM 2351 N N . ASP A 1 292 ? -55.409 -7.790 -7.838 1.00 53.22 292 ASP A N 1
ATOM 2352 C CA . ASP A 1 292 ? -55.086 -7.316 -9.176 1.00 53.22 292 ASP A CA 1
ATOM 2353 C C . ASP A 1 292 ? -55.582 -5.881 -9.403 1.00 53.22 292 ASP A C 1
ATOM 2355 O O . ASP A 1 292 ? -56.670 -5.502 -8.968 1.00 53.22 292 ASP A O 1
ATOM 2359 N N . THR A 1 293 ? -54.833 -5.087 -10.169 1.00 57.84 293 THR A N 1
ATOM 2360 C CA . THR A 1 293 ? -55.410 -4.049 -11.039 1.00 57.84 293 THR A CA 1
ATOM 2361 C C . THR A 1 293 ? -54.408 -3.658 -12.120 1.00 57.84 293 THR A C 1
ATOM 2363 O O . THR A 1 293 ? -53.436 -2.942 -11.885 1.00 57.84 293 THR A O 1
ATOM 2366 N N . GLU A 1 294 ? -54.673 -4.126 -13.337 1.00 54.69 294 GLU A N 1
ATOM 2367 C CA . GLU A 1 294 ? -54.153 -3.530 -14.561 1.00 54.69 294 GLU A CA 1
ATOM 2368 C C . GLU A 1 294 ? -54.894 -2.220 -14.864 1.00 54.69 294 GLU A C 1
ATOM 2370 O O . GLU A 1 294 ? -56.117 -2.166 -14.734 1.00 54.69 294 GLU A O 1
ATOM 2375 N N . ALA A 1 295 ? -54.189 -1.191 -15.340 1.00 54.84 295 ALA A N 1
ATOM 2376 C CA . ALA A 1 295 ? -54.756 -0.194 -16.249 1.00 54.84 295 ALA A CA 1
ATOM 2377 C C . ALA A 1 295 ? -53.655 0.630 -16.931 1.00 54.84 295 ALA A C 1
ATOM 2379 O O . ALA A 1 295 ? -52.715 1.122 -16.314 1.00 54.84 295 ALA A O 1
ATOM 2380 N N . GLU A 1 296 ? -53.823 0.755 -18.239 1.00 54.66 296 GLU A N 1
ATOM 2381 C CA . GLU A 1 296 ? -52.934 1.334 -19.233 1.00 54.66 296 GLU A CA 1
ATOM 2382 C C . GLU A 1 296 ? -52.925 2.881 -19.274 1.00 54.66 296 GLU A C 1
ATOM 2384 O O . GLU A 1 296 ? -53.787 3.540 -18.697 1.00 54.66 296 GLU A O 1
ATOM 2389 N N . LYS A 1 297 ? -52.068 3.399 -20.180 1.00 52.56 297 LYS A N 1
ATOM 2390 C CA . LYS A 1 297 ? -52.068 4.730 -20.843 1.00 52.56 297 LYS A CA 1
ATOM 2391 C C . LYS A 1 297 ? -51.439 5.849 -20.005 1.00 52.56 297 LYS A C 1
ATOM 2393 O O . LYS A 1 297 ? -51.796 6.062 -18.864 1.00 52.56 297 LYS A O 1
ATOM 2398 N N . GLY A 1 298 ? -50.524 6.673 -20.502 1.00 47.59 298 GLY A N 1
ATOM 2399 C CA . GLY A 1 298 ? -50.013 6.915 -21.844 1.00 47.59 298 GLY A CA 1
ATOM 2400 C C . GLY A 1 298 ? -49.422 8.335 -21.886 1.00 47.59 298 GLY A C 1
ATOM 2401 O O . GLY A 1 298 ? -49.709 9.148 -21.017 1.00 47.59 298 GLY A O 1
ATOM 2402 N N . VAL A 1 299 ? -48.686 8.626 -22.963 1.00 53.25 299 VAL A N 1
ATOM 2403 C CA . VAL A 1 299 ? -48.474 9.969 -23.547 1.00 53.25 299 VAL A CA 1
ATOM 2404 C C . VAL A 1 299 ? -47.386 10.882 -22.937 1.00 53.25 299 VAL A C 1
ATOM 2406 O O . VAL A 1 299 ? -47.535 11.486 -21.887 1.00 53.25 299 VAL A O 1
ATOM 2409 N N . HIS A 1 300 ? -46.305 10.993 -23.725 1.00 50.84 300 HIS A N 1
ATOM 2410 C CA . HIS A 1 300 ? -45.527 12.175 -24.140 1.00 50.84 300 HIS A CA 1
ATOM 2411 C C . HIS A 1 300 ? -45.473 13.460 -23.295 1.00 50.84 300 HIS A C 1
ATOM 2413 O O . HIS A 1 300 ? -46.489 14.082 -23.006 1.00 50.84 300 HIS A O 1
ATOM 2419 N N . GLY A 1 301 ? -44.252 14.004 -23.191 1.00 47.34 301 GLY A N 1
ATOM 2420 C CA . GLY A 1 301 ? -44.036 15.448 -23.077 1.00 47.34 301 GLY A CA 1
ATOM 2421 C C . GLY A 1 301 ? -42.584 15.847 -22.814 1.00 47.34 301 GLY A C 1
ATOM 2422 O O . GLY A 1 301 ? -42.176 15.946 -21.665 1.00 47.34 301 GLY A O 1
ATOM 2423 N N . ASP A 1 302 ? -41.825 16.099 -23.883 1.00 48.25 302 ASP A N 1
ATOM 2424 C CA . ASP A 1 302 ? -40.565 16.856 -23.871 1.00 48.25 302 ASP A CA 1
ATOM 2425 C C . ASP A 1 302 ? -40.762 18.218 -23.185 1.00 48.25 302 ASP A C 1
ATOM 2427 O O . ASP A 1 302 ? -41.695 18.947 -23.526 1.00 48.25 302 ASP A O 1
ATOM 2431 N N . THR A 1 303 ? -39.867 18.630 -22.283 1.00 50.34 303 THR A N 1
ATOM 2432 C CA . THR A 1 303 ? -39.690 20.057 -21.968 1.00 50.34 303 THR A CA 1
ATOM 2433 C C . THR A 1 303 ? -38.236 20.374 -21.619 1.00 50.34 303 THR A C 1
ATOM 2435 O O . THR A 1 303 ? -37.628 19.863 -20.684 1.00 50.34 303 THR A O 1
ATOM 2438 N N . THR A 1 304 ? -37.722 21.262 -22.453 1.00 56.16 304 THR A N 1
ATOM 2439 C CA . THR A 1 304 ? -36.446 21.965 -22.507 1.00 56.16 304 THR A CA 1
ATOM 2440 C C . THR A 1 304 ? -36.036 22.701 -21.225 1.00 56.16 304 THR A C 1
ATOM 2442 O O . THR A 1 304 ? -36.839 23.413 -20.628 1.00 56.16 304 THR A O 1
ATOM 2445 N N . THR A 1 305 ? -34.740 22.654 -20.900 1.00 53.84 305 THR A N 1
ATOM 2446 C CA . THR A 1 305 ? -34.015 23.665 -20.096 1.00 53.84 305 THR A CA 1
ATOM 2447 C C . THR A 1 305 ? -33.444 24.741 -21.032 1.00 53.84 305 THR A C 1
ATOM 2449 O O . THR A 1 305 ? -33.098 24.408 -22.171 1.00 53.84 305 THR A O 1
ATOM 2452 N N . PRO A 1 306 ? -33.378 26.034 -20.633 1.00 53.88 306 PRO A N 1
ATOM 2453 C CA . PRO A 1 306 ? -32.063 26.623 -20.299 1.00 53.88 306 PRO A CA 1
ATOM 2454 C C . PRO A 1 306 ? -32.077 27.875 -19.367 1.00 53.88 306 PRO A C 1
ATOM 2456 O O . PRO A 1 306 ? -33.127 28.412 -19.038 1.00 53.88 306 PRO A O 1
ATOM 2459 N N . MET A 1 307 ? -30.863 28.399 -19.094 1.00 54.06 307 MET A N 1
ATOM 2460 C CA . MET A 1 307 ? -30.471 29.664 -18.405 1.00 54.06 307 MET A CA 1
ATOM 2461 C C . MET A 1 307 ? -30.275 29.510 -16.882 1.00 54.06 307 MET A C 1
ATOM 2463 O O . MET A 1 307 ? -31.043 28.808 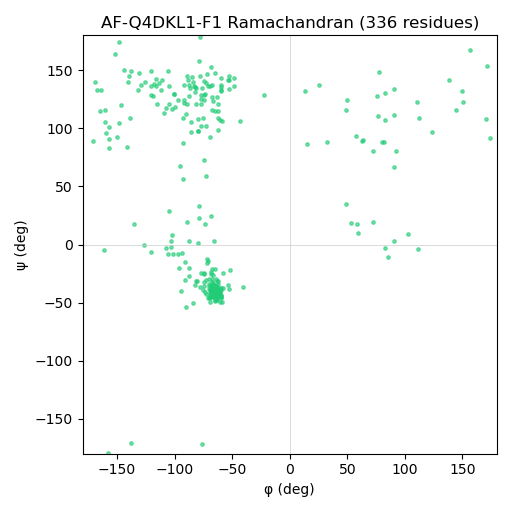-16.251 1.00 54.06 307 MET A O 1
ATOM 2467 N N . GLU A 1 308 ? -29.230 30.007 -16.203 1.00 53.41 308 GLU A N 1
ATOM 2468 C CA . GLU A 1 308 ? -28.424 31.251 -16.253 1.00 53.41 308 GLU A CA 1
ATOM 2469 C C . GLU A 1 308 ? -26.932 30.929 -15.937 1.00 53.41 308 GLU A C 1
ATOM 2471 O O . GLU A 1 308 ? -26.653 29.925 -15.296 1.00 53.41 308 GLU A O 1
ATOM 2476 N N . LYS A 1 309 ? -25.846 31.582 -16.386 1.00 54.03 309 LYS A N 1
ATOM 2477 C CA . LYS A 1 309 ? -25.419 32.979 -16.637 1.00 54.03 309 LYS A CA 1
ATOM 2478 C C . LYS A 1 309 ? -24.919 33.764 -15.400 1.00 54.03 309 LYS A C 1
ATOM 2480 O O . LYS A 1 309 ? -25.639 34.578 -14.846 1.00 54.03 309 LYS A O 1
ATOM 2485 N N . SER A 1 310 ? -23.616 33.667 -15.103 1.00 59.94 310 SER A N 1
ATOM 2486 C CA . SER A 1 310 ? -22.784 34.735 -14.491 1.00 59.94 310 SER A CA 1
ATOM 2487 C C . SER A 1 310 ? -21.289 34.431 -14.755 1.00 59.94 310 SER A C 1
ATOM 2489 O O . SER A 1 310 ? -20.847 33.300 -14.590 1.00 59.94 310 SER A O 1
ATOM 2491 N N . ARG A 1 311 ? -20.555 35.270 -15.518 1.00 60.12 311 ARG A N 1
ATOM 2492 C CA . ARG A 1 311 ? -19.703 36.418 -15.087 1.00 60.12 311 ARG A CA 1
ATOM 2493 C C . ARG A 1 311 ? -18.742 36.016 -13.955 1.00 60.12 311 ARG A C 1
ATOM 2495 O O . ARG A 1 311 ? -19.208 35.571 -12.927 1.00 60.12 311 ARG A O 1
ATOM 2502 N N . GLY A 1 312 ? -17.421 36.163 -13.990 1.00 52.28 312 GLY A N 1
ATOM 2503 C CA . GLY A 1 312 ? -16.477 36.961 -14.773 1.00 52.28 312 GLY A CA 1
ATOM 2504 C C . GLY A 1 312 ? -15.271 37.204 -13.840 1.00 52.28 312 GLY A C 1
ATOM 2505 O O . GLY A 1 312 ? -15.457 37.666 -12.722 1.00 52.28 312 GLY A O 1
ATOM 2506 N N . MET A 1 313 ? -14.070 36.798 -14.253 1.00 50.69 313 MET A N 1
ATOM 2507 C CA . MET A 1 313 ? -12.772 36.970 -13.561 1.00 50.69 313 MET A CA 1
ATOM 2508 C C . MET A 1 313 ? -12.226 38.426 -13.696 1.00 50.69 313 MET A C 1
ATOM 2510 O O . MET A 1 313 ? -12.908 39.209 -14.360 1.00 50.69 313 MET A O 1
ATOM 2514 N N . PRO A 1 314 ? -10.972 38.804 -13.299 1.00 58.03 314 PRO A N 1
ATOM 2515 C CA . PRO A 1 314 ? -9.967 38.250 -12.348 1.00 58.03 314 PRO A CA 1
ATOM 2516 C C . PRO A 1 314 ? -9.245 39.334 -11.465 1.00 58.03 314 PRO A C 1
ATOM 2518 O O . PRO A 1 314 ? -9.515 40.522 -11.576 1.00 58.03 314 PRO A O 1
ATOM 2521 N N . VAL A 1 315 ? -8.201 38.898 -10.726 1.00 50.72 315 VAL A N 1
ATOM 2522 C CA . VAL A 1 315 ? -6.880 39.564 -10.483 1.00 50.72 315 VAL A CA 1
ATOM 2523 C C . VAL A 1 315 ? -6.544 40.075 -9.055 1.00 50.72 315 VAL A C 1
ATOM 2525 O O . VAL A 1 315 ? -6.979 41.132 -8.628 1.00 50.72 315 VAL A O 1
ATOM 2528 N N . ALA A 1 316 ? -5.593 39.335 -8.455 1.00 48.28 316 ALA A N 1
ATOM 2529 C CA . ALA A 1 316 ? -4.382 39.713 -7.689 1.00 48.28 316 ALA A CA 1
ATOM 2530 C C . ALA A 1 316 ? -4.374 40.202 -6.221 1.00 48.28 316 ALA A C 1
ATOM 2532 O O . ALA A 1 316 ? -5.213 40.959 -5.757 1.00 48.28 316 ALA A O 1
ATOM 2533 N N . ALA A 1 317 ? -3.229 39.827 -5.613 1.00 46.81 317 ALA A N 1
ATOM 2534 C CA . ALA A 1 317 ? -2.582 40.235 -4.357 1.00 46.81 317 ALA A CA 1
ATOM 2535 C C . ALA A 1 317 ? -3.210 39.663 -3.068 1.00 46.81 317 ALA A C 1
ATOM 2537 O O . ALA A 1 317 ? -4.404 39.756 -2.860 1.00 46.81 317 ALA A O 1
ATOM 2538 N N . GLY A 1 318 ? -2.509 39.020 -2.129 1.00 45.00 318 GLY A N 1
ATOM 2539 C CA . GLY A 1 318 ? -1.077 38.908 -1.856 1.00 45.00 318 GLY A CA 1
ATOM 2540 C C . GLY A 1 318 ? -0.792 39.373 -0.420 1.00 45.00 318 GLY A C 1
ATOM 2541 O O . GLY A 1 318 ? -0.673 40.570 -0.227 1.00 45.00 318 GLY A O 1
ATOM 2542 N N . ALA A 1 319 ? -0.695 38.455 0.558 1.00 50.09 319 ALA A N 1
ATOM 2543 C CA . ALA A 1 319 ? -0.007 38.587 1.869 1.00 50.09 319 ALA A CA 1
ATOM 2544 C C . ALA A 1 319 ? -0.369 37.369 2.756 1.00 50.09 319 ALA A C 1
ATOM 2546 O O . ALA A 1 319 ? -1.533 37.142 3.052 1.00 50.09 319 ALA A O 1
ATOM 2547 N N . ARG A 1 320 ? 0.545 36.422 3.011 1.00 50.50 320 ARG A N 1
ATOM 2548 C CA . ARG A 1 320 ? 1.452 36.347 4.181 1.00 50.50 320 ARG A CA 1
ATOM 2549 C C . ARG A 1 320 ? 0.739 36.317 5.546 1.00 50.50 320 ARG A C 1
ATOM 2551 O O . ARG A 1 320 ? 0.540 37.351 6.168 1.00 50.50 320 ARG A O 1
ATOM 2558 N N . THR A 1 321 ? 0.494 35.110 6.059 1.00 42.91 321 THR A N 1
ATOM 2559 C CA . THR A 1 321 ? 0.220 34.833 7.479 1.00 42.91 321 THR A CA 1
ATOM 2560 C C . THR A 1 321 ? 1.446 34.194 8.129 1.00 42.91 321 THR A C 1
ATOM 2562 O O . THR A 1 321 ? 1.886 33.125 7.706 1.00 42.91 321 THR A O 1
ATOM 2565 N N . ALA A 1 322 ? 1.979 34.842 9.164 1.00 50.06 322 ALA A N 1
ATOM 2566 C CA . ALA A 1 322 ? 2.985 34.293 10.063 1.00 50.06 322 ALA A CA 1
ATOM 2567 C C . ALA A 1 322 ? 2.440 34.278 11.501 1.00 50.06 322 ALA A C 1
ATOM 2569 O O . ALA A 1 322 ? 1.919 35.276 11.985 1.00 50.06 322 ALA A O 1
ATOM 2570 N N . ALA A 1 323 ? 2.553 33.092 12.102 1.00 48.28 323 ALA A N 1
ATOM 2571 C CA . ALA A 1 323 ? 2.644 32.710 13.512 1.00 48.28 323 ALA A CA 1
ATOM 2572 C C . ALA A 1 323 ? 2.323 33.733 14.624 1.00 48.28 323 ALA A C 1
ATOM 2574 O O . ALA A 1 323 ? 2.938 34.788 14.730 1.00 48.28 323 ALA A O 1
ATOM 2575 N N . GLY A 1 324 ? 1.498 33.303 15.587 1.00 47.91 324 GLY A N 1
ATOM 2576 C CA . GLY A 1 324 ? 1.342 33.991 16.870 1.00 47.91 324 GLY A CA 1
ATOM 2577 C C . GLY A 1 324 ? 0.515 33.207 17.889 1.00 47.91 324 GLY A C 1
ATOM 2578 O O . GLY A 1 324 ? -0.700 33.348 17.944 1.00 47.91 324 GLY A O 1
ATOM 2579 N N . ARG A 1 325 ? 1.210 32.372 18.671 1.00 51.16 325 ARG A N 1
ATOM 2580 C CA . ARG A 1 325 ? 0.795 31.611 19.868 1.00 51.16 325 ARG A CA 1
ATOM 2581 C C . ARG A 1 325 ? -0.438 32.145 20.622 1.00 51.16 325 ARG A C 1
ATOM 2583 O O . ARG A 1 325 ? -0.443 33.286 21.082 1.00 51.16 325 ARG A O 1
ATOM 2590 N N . ARG A 1 326 ? -1.409 31.259 20.884 1.00 54.41 326 ARG A N 1
ATOM 2591 C CA . ARG A 1 326 ? -2.436 31.456 21.919 1.00 54.41 326 ARG A CA 1
ATOM 2592 C C . ARG A 1 326 ? -1.963 30.929 23.273 1.00 54.41 326 ARG A C 1
ATOM 2594 O O . ARG A 1 326 ? -1.252 29.934 23.368 1.00 54.41 326 ARG A O 1
ATOM 2601 N N . LYS A 1 327 ? -2.351 31.705 24.277 1.00 58.94 327 LYS A N 1
ATOM 2602 C CA . LYS A 1 327 ? -2.009 31.668 25.695 1.00 58.94 327 LYS A CA 1
ATOM 2603 C C . LYS A 1 327 ? -2.695 30.490 26.389 1.00 58.94 327 LYS A C 1
ATOM 2605 O O . LYS A 1 327 ? -3.871 30.248 26.140 1.00 58.94 327 LYS A O 1
ATOM 2610 N N . GLY A 1 328 ? -1.962 29.822 27.275 1.00 43.16 328 GLY A N 1
ATOM 2611 C CA . GLY A 1 328 ? -2.533 29.008 28.340 1.00 43.16 328 GLY A CA 1
ATOM 2612 C C . GLY A 1 328 ? -2.818 29.878 29.566 1.00 43.16 328 GLY A C 1
ATOM 2613 O O . GLY A 1 328 ? -1.979 30.686 29.962 1.00 43.16 328 GLY A O 1
ATOM 2614 N N . SER A 1 329 ? -4.001 29.703 30.139 1.00 56.53 329 SER A N 1
ATOM 2615 C CA . SER A 1 329 ? -4.399 30.094 31.496 1.00 56.53 329 SER A CA 1
ATOM 2616 C C . SER A 1 329 ? -5.240 28.920 32.006 1.00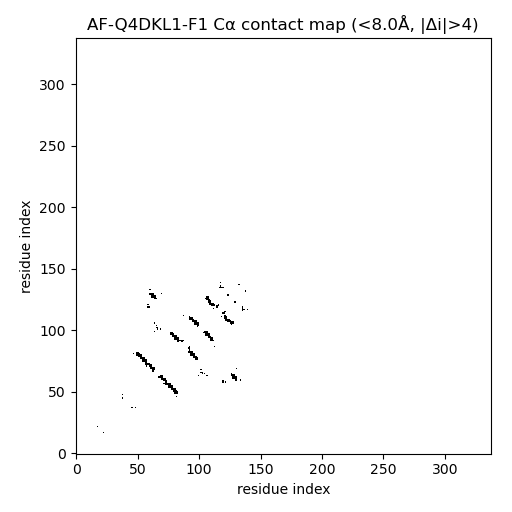 56.53 329 SER A C 1
ATOM 2618 O O . SER A 1 329 ? -6.216 28.562 31.356 1.00 56.53 329 SER A O 1
ATOM 2620 N N . ALA A 1 330 ? -4.742 28.118 32.946 1.00 47.72 330 ALA A N 1
ATOM 2621 C CA . ALA A 1 330 ? -4.812 28.369 34.386 1.00 47.72 330 ALA A CA 1
ATOM 2622 C C . ALA A 1 330 ? -6.262 28.387 34.892 1.00 47.72 330 ALA A C 1
ATOM 2624 O O . ALA A 1 330 ? -6.868 29.447 34.911 1.00 47.72 330 ALA A O 1
ATOM 2625 N N . LEU A 1 331 ? -6.764 27.214 35.286 1.00 50.75 331 LEU A N 1
ATOM 2626 C CA . LEU A 1 331 ? -7.748 26.958 36.348 1.00 50.75 331 LEU A CA 1
ATOM 2627 C C . LEU A 1 331 ? -7.560 25.466 36.700 1.00 50.75 331 LEU A C 1
ATOM 2629 O O . LEU A 1 331 ? -7.785 24.611 35.854 1.00 50.75 331 LEU A O 1
ATOM 2633 N N . ALA A 1 332 ? -6.785 25.141 37.733 1.00 50.88 332 ALA A N 1
ATOM 2634 C CA . ALA A 1 332 ? -7.122 25.197 39.158 1.00 50.88 332 ALA A CA 1
ATOM 2635 C C . ALA A 1 332 ? -7.722 23.864 39.625 1.00 50.88 332 ALA A C 1
ATOM 2637 O O . ALA A 1 332 ? -8.812 23.468 39.228 1.00 50.88 332 ALA A O 1
ATOM 2638 N N . SER A 1 333 ? -6.917 23.205 40.453 1.00 48.53 333 SER A N 1
ATOM 2639 C CA . SER A 1 333 ? -7.155 22.008 41.241 1.00 48.53 333 SER A CA 1
ATOM 2640 C C . SER A 1 333 ? -8.453 22.064 42.040 1.00 48.53 333 SER A C 1
ATOM 2642 O O . SER A 1 333 ? -8.701 23.068 42.707 1.00 48.53 333 SER A O 1
ATOM 2644 N N . LEU A 1 334 ? -9.213 20.968 42.051 1.00 53.88 334 LEU A N 1
ATOM 2645 C CA . LEU A 1 334 ? -10.108 20.604 43.150 1.00 53.88 334 LEU A CA 1
ATOM 2646 C C . LEU A 1 334 ? -10.614 19.166 42.944 1.00 53.88 334 LEU A C 1
ATOM 2648 O O . LEU A 1 334 ? -10.962 18.817 41.821 1.00 53.88 334 LEU A O 1
ATOM 2652 N N . LEU A 1 335 ? -10.684 18.404 44.040 1.00 57.72 335 LEU A N 1
ATOM 2653 C CA . LEU A 1 335 ? -11.117 17.002 44.187 1.00 57.72 335 LEU A CA 1
ATOM 2654 C C . LEU A 1 335 ? -10.032 15.914 44.066 1.00 57.72 335 LEU A C 1
ATOM 2656 O O . LEU A 1 335 ? -10.059 15.063 43.183 1.00 57.72 335 LEU A O 1
ATOM 2660 N N . GLU A 1 336 ? -9.128 15.918 45.046 1.00 52.91 336 GLU A N 1
ATOM 2661 C CA . GLU A 1 336 ? -8.756 14.704 45.787 1.00 52.91 336 GLU A CA 1
ATOM 2662 C C . GLU A 1 336 ? -9.412 14.822 47.183 1.00 52.91 336 GLU A C 1
ATOM 2664 O O . GLU A 1 336 ? -9.603 15.946 47.654 1.00 52.91 336 GLU A O 1
ATOM 2669 N N . ASP A 1 337 ? -9.766 13.682 47.786 1.00 61.31 337 ASP A N 1
ATOM 2670 C CA . ASP A 1 337 ? -10.456 13.452 49.076 1.00 61.31 337 ASP A CA 1
ATOM 2671 C C . ASP A 1 337 ? -11.996 13.336 49.039 1.00 61.31 337 ASP A C 1
ATOM 2673 O O . ASP A 1 337 ? -12.707 14.275 49.392 1.00 61.31 337 ASP A O 1
ATOM 2677 N N . PHE A 1 338 ? -12.490 12.144 48.661 1.00 59.69 338 PHE A N 1
ATOM 2678 C CA . PHE A 1 338 ? -13.578 11.400 49.326 1.00 59.69 338 PHE A CA 1
ATOM 2679 C C . PHE A 1 338 ? -13.456 9.898 49.047 1.00 59.69 338 PHE A C 1
ATOM 2681 O O . PHE A 1 338 ? -13.056 9.544 47.913 1.00 59.69 338 PHE A O 1
#

Organism: Trypanosoma cruzi (strain CL Brener) (NCBI:txid353153)

Solvent-accessible surface area (backbone atoms only — not comparable to full-atom values): 21614 Å² total; per-residue (Å²): 134,87,80,75,66,82,81,64,69,96,61,78,93,69,62,96,85,65,53,65,69,59,53,52,50,49,53,51,51,50,55,50,51,52,51,50,56,62,58,72,57,62,85,82,54,84,80,55,90,63,48,46,80,41,84,42,61,35,87,54,40,33,26,33,66,86,74,70,48,78,42,58,53,63,48,74,44,67,23,40,38,31,77,48,97,52,58,59,97,84,43,77,28,39,36,33,40,36,58,40,91,84,78,63,45,73,28,34,35,32,51,36,79,88,49,29,86,58,54,71,31,46,40,67,72,39,53,42,44,77,40,91,84,46,67,45,60,56,46,52,53,53,49,53,49,50,51,49,51,51,48,53,50,52,51,48,54,51,49,58,48,53,51,52,54,50,52,52,50,50,55,50,52,54,50,51,50,52,48,50,54,51,50,52,52,48,51,51,52,50,54,51,51,52,50,50,51,51,51,49,52,52,51,51,52,53,51,53,56,68,72,54,81,82,71,84,88,80,85,83,82,83,76,82,58,67,65,59,58,50,53,50,50,54,52,53,52,52,55,50,52,53,51,51,51,60,64,64,51,67,79,71,84,91,64,94,70,99,77,56,67,69,56,56,53,50,55,54,52,53,72,71,64,69,82,79,78,90,83,85,88,86,76,90,80,93,81,88,79,90,78,89,81,89,84,84,87,82,84,88,79,92,80,85,86,86,89,86,91,80,89,81,89,88,87,86,86,90,82,91,88,79,90,80,87,84,82,88,77,92,82,82,91,83,88,83,92,132

Mean predicted aligned error: 21.56 Å

Sequence (338 aa):
MAKINATYSSGYYLAPDTDYRKLEEEQRRERKRKRQQEGDDNTGSSSASGAIRQTFAMPFNIICLHCNRRIARGTHGYVNRRPTKEKFMGIRIWELEFRCIFCKGHIYLTTDYETAKLTGGYHCSRNCRRGEGDFYGTNQINEAIRAKQAAEEAEKGSLDALERENEVMRQIQERERLIEELVESRAGTEAEHTRDELLQTIQARKRSKATCQREDDAKENVPFDEGEEEAYRLFEAQMHDWQEEAERLPKGPSKSHAGDDDKVTAAIISRYTDHGSTRPNVFMGESDSDADTEAEKGVHGDTTTPMEKSRGMPVAAGARTAAGRRKGSALASLLEDF

Radius of gyration: 48.92 Å; Cα contacts (8 Å, |Δi|>4): 194; chains: 1; bounding box: 107×70×133 Å

pLDDT: mean 75.07, std 18.09, range [36.06, 95.94]